Protein AF-A0A7Y6AAE6-F1 (afdb_monomer)

Structure (mmCIF, N/CA/C/O backbone):
data_AF-A0A7Y6AAE6-F1
#
_entry.id   AF-A0A7Y6AAE6-F1
#
loop_
_atom_site.group_PDB
_atom_site.id
_atom_site.type_symbol
_atom_site.label_atom_id
_atom_site.label_alt_id
_atom_site.label_comp_id
_atom_site.label_asym_id
_atom_site.label_entity_id
_atom_site.label_seq_id
_atom_site.pdbx_PDB_ins_code
_atom_site.Cartn_x
_atom_site.Cartn_y
_atom_site.Cartn_z
_atom_site.occupancy
_atom_site.B_iso_or_equiv
_atom_site.auth_seq_id
_atom_site.auth_comp_id
_atom_site.auth_asym_id
_atom_site.auth_atom_id
_atom_site.pdbx_PDB_model_num
ATOM 1 N N . MET A 1 1 ? 20.339 38.336 -11.826 1.00 43.88 1 MET A N 1
ATOM 2 C CA . MET A 1 1 ? 18.876 38.494 -11.953 1.00 43.88 1 MET A CA 1
ATOM 3 C C . MET A 1 1 ? 18.510 38.240 -13.404 1.00 43.88 1 MET A C 1
ATOM 5 O O . MET A 1 1 ? 18.695 39.139 -14.210 1.00 43.88 1 MET A O 1
ATOM 9 N N . SER A 1 2 ? 18.064 37.024 -13.731 1.00 28.38 2 SER A N 1
ATOM 10 C CA . SER A 1 2 ? 17.537 36.682 -15.058 1.00 28.38 2 SER A CA 1
ATOM 11 C C . SER A 1 2 ? 16.488 35.577 -14.913 1.00 28.38 2 SER A C 1
ATOM 13 O O . SER A 1 2 ? 16.824 34.413 -14.740 1.00 28.38 2 SER A O 1
ATOM 15 N N . ASP A 1 3 ? 15.237 36.029 -14.888 1.00 34.19 3 ASP A N 1
ATOM 16 C CA . ASP A 1 3 ? 14.047 35.439 -15.509 1.00 34.19 3 ASP A CA 1
ATOM 17 C C . ASP A 1 3 ? 13.755 33.938 -15.301 1.00 34.19 3 ASP A C 1
ATOM 19 O O . ASP A 1 3 ? 14.015 33.087 -16.153 1.00 34.19 3 ASP A O 1
ATOM 23 N N . THR A 1 4 ? 13.126 33.607 -14.171 1.00 40.47 4 THR A N 1
ATOM 24 C CA . THR A 1 4 ? 12.487 32.300 -13.962 1.00 40.47 4 THR A CA 1
ATOM 25 C C . THR A 1 4 ? 11.160 32.268 -14.725 1.00 40.47 4 THR A C 1
ATOM 27 O O . THR A 1 4 ? 10.094 32.455 -14.141 1.00 40.47 4 THR A O 1
ATOM 30 N N . SER A 1 5 ? 11.218 32.062 -16.043 1.00 56.00 5 SER A N 1
ATOM 31 C CA . SER A 1 5 ? 10.017 31.792 -16.841 1.00 56.00 5 SER A CA 1
ATOM 32 C C . SER A 1 5 ? 9.327 30.534 -16.301 1.00 56.00 5 SER A C 1
ATOM 34 O O . SER A 1 5 ? 9.976 29.505 -16.079 1.00 56.00 5 SER A O 1
ATOM 36 N N . ALA A 1 6 ? 8.027 30.625 -16.020 1.00 62.75 6 ALA A N 1
ATOM 37 C CA . ALA A 1 6 ? 7.255 29.522 -15.459 1.00 62.75 6 ALA A CA 1
ATOM 38 C C . ALA A 1 6 ? 7.321 28.287 -16.387 1.00 62.75 6 ALA A C 1
ATOM 40 O O . ALA A 1 6 ? 7.201 28.434 -17.606 1.00 62.75 6 ALA A O 1
ATOM 41 N N . PRO A 1 7 ? 7.525 27.065 -15.849 1.00 76.81 7 PRO A N 1
ATOM 42 C CA . PRO A 1 7 ? 7.623 25.860 -16.672 1.00 76.81 7 PRO A CA 1
ATOM 43 C C . PRO A 1 7 ? 6.322 25.643 -17.451 1.00 76.81 7 PRO A C 1
ATOM 45 O O . PRO A 1 7 ? 5.249 25.906 -16.923 1.00 76.81 7 PRO A O 1
ATOM 48 N N . THR A 1 8 ? 6.392 25.142 -18.684 1.00 81.94 8 THR A N 1
ATOM 49 C CA . THR A 1 8 ? 5.188 24.838 -19.478 1.00 81.94 8 THR A CA 1
ATOM 50 C C . THR A 1 8 ? 4.427 23.638 -18.911 1.00 81.94 8 THR A C 1
ATOM 52 O O . THR A 1 8 ? 5.010 22.764 -18.257 1.00 81.94 8 THR A O 1
ATOM 55 N N . LEU A 1 9 ? 3.123 23.548 -19.187 1.00 77.94 9 LEU A N 1
ATOM 56 C CA . LEU A 1 9 ? 2.308 22.401 -18.774 1.00 77.94 9 LEU A CA 1
ATOM 57 C C . LEU A 1 9 ? 2.851 21.079 -19.346 1.00 77.94 9 LEU A C 1
ATOM 59 O O . LEU A 1 9 ? 2.888 20.070 -18.642 1.00 77.94 9 LEU A O 1
ATOM 63 N N . LEU A 1 10 ? 3.356 21.093 -20.582 1.00 81.44 10 LEU A N 1
ATOM 64 C CA . LEU A 1 10 ? 4.006 19.950 -21.220 1.00 81.44 10 LEU A CA 1
ATOM 65 C C . LEU A 1 10 ? 5.206 19.471 -20.405 1.00 81.44 10 LEU A C 1
ATOM 67 O O . LEU A 1 10 ? 5.318 18.278 -20.139 1.00 81.44 10 LEU A O 1
ATOM 71 N N . ARG A 1 11 ? 6.071 20.386 -19.949 1.00 79.44 11 ARG A N 1
ATOM 72 C CA . ARG A 1 11 ? 7.223 20.039 -19.106 1.00 79.44 11 ARG A CA 1
ATOM 73 C C . ARG A 1 11 ? 6.772 19.383 -17.803 1.00 79.44 11 ARG A C 1
ATOM 75 O O . ARG A 1 11 ? 7.341 18.367 -17.405 1.00 79.44 11 ARG A O 1
ATOM 82 N N . VAL A 1 12 ? 5.731 19.915 -17.162 1.00 77.88 12 VAL A N 1
ATOM 83 C CA . VAL A 1 12 ? 5.165 19.343 -15.930 1.00 77.88 12 VAL A CA 1
ATOM 84 C C . VAL A 1 12 ? 4.602 17.942 -16.177 1.00 77.88 12 VAL A C 1
ATOM 86 O O . VAL A 1 12 ? 4.887 17.028 -15.407 1.00 77.88 12 VAL A O 1
ATOM 89 N N . LEU A 1 13 ? 3.843 17.740 -17.256 1.00 78.81 13 LEU A N 1
ATOM 90 C CA . LEU A 1 13 ? 3.219 16.453 -17.579 1.00 78.81 13 LEU A CA 1
ATOM 91 C C . LEU A 1 13 ? 4.235 15.395 -18.017 1.00 78.81 13 LEU A C 1
ATOM 93 O O . LEU A 1 13 ? 4.155 14.255 -17.565 1.00 78.81 13 LEU A O 1
ATOM 97 N N . VAL A 1 14 ? 5.222 15.771 -18.831 1.00 81.50 14 VAL A N 1
ATOM 98 C CA . VAL A 1 14 ? 6.364 14.917 -19.189 1.00 81.50 14 VAL A CA 1
ATOM 99 C C . VAL A 1 14 ? 7.140 14.517 -17.936 1.00 81.50 14 VAL A C 1
ATOM 101 O O . VAL A 1 14 ? 7.518 13.357 -17.786 1.00 81.50 14 VAL A O 1
ATOM 104 N N . THR A 1 15 ? 7.314 15.449 -16.994 1.00 76.38 15 THR A N 1
ATOM 105 C CA . THR A 1 15 ? 7.966 15.169 -15.710 1.00 76.38 15 THR A CA 1
ATOM 106 C C . THR A 1 15 ? 7.144 14.208 -14.855 1.00 76.38 15 THR A C 1
ATOM 108 O O . THR A 1 15 ? 7.693 13.216 -14.389 1.00 76.38 15 THR A O 1
ATOM 111 N N . ARG A 1 16 ? 5.832 14.429 -14.720 1.00 77.88 16 ARG A N 1
ATOM 112 C CA . ARG A 1 16 ? 4.915 13.559 -13.959 1.00 77.88 16 ARG A CA 1
ATOM 113 C C . ARG A 1 16 ? 4.768 12.159 -14.543 1.00 77.88 16 ARG A C 1
ATOM 115 O O . ARG A 1 16 ? 4.563 11.213 -13.800 1.00 77.88 16 ARG A O 1
ATOM 122 N N . ARG A 1 17 ? 4.853 12.020 -15.866 1.00 79.25 17 ARG A N 1
ATOM 123 C CA . ARG A 1 17 ? 4.802 10.716 -16.544 1.00 79.25 17 ARG A CA 1
ATOM 124 C C . ARG A 1 17 ? 6.167 10.045 -16.660 1.00 79.25 17 ARG A C 1
ATOM 126 O O . ARG A 1 17 ? 6.263 8.988 -17.269 1.00 79.25 17 ARG A O 1
ATOM 133 N N . HIS A 1 18 ? 7.206 10.644 -16.077 1.00 65.38 18 HIS A N 1
ATOM 134 C CA . HIS A 1 18 ? 8.575 10.131 -16.105 1.00 65.38 18 HIS A CA 1
ATOM 135 C C . HIS A 1 18 ? 9.145 9.977 -17.526 1.00 65.38 18 HIS A C 1
ATOM 137 O O . HIS A 1 18 ? 9.979 9.118 -17.797 1.00 65.38 18 HIS A O 1
ATOM 143 N N . TRP A 1 19 ? 8.729 10.843 -18.450 1.00 83.94 19 TRP A N 1
ATOM 144 C CA . TRP A 1 19 ? 9.195 10.861 -19.840 1.00 83.94 19 TRP A CA 1
ATOM 145 C C . TRP A 1 19 ? 10.258 11.943 -20.079 1.00 83.94 19 TRP A C 1
ATOM 147 O O . TRP A 1 19 ? 10.392 12.456 -21.181 1.00 83.94 19 TRP A O 1
ATOM 157 N N . GLN A 1 20 ? 11.003 12.343 -19.044 1.00 77.75 20 GLN A N 1
ATOM 158 C CA . GLN A 1 20 ? 11.975 13.447 -19.141 1.00 77.75 20 GLN A CA 1
ATOM 159 C C . GLN A 1 20 ? 13.223 13.044 -19.941 1.00 77.75 20 GLN A C 1
ATOM 161 O O . GLN A 1 20 ? 13.925 13.890 -20.491 1.00 77.75 20 GLN A O 1
ATOM 166 N N . VAL A 1 21 ? 13.504 11.741 -20.000 1.00 80.00 21 VAL A N 1
ATOM 167 C CA . VAL A 1 21 ? 14.578 11.165 -20.808 1.00 80.00 21 VAL A CA 1
ATOM 168 C C . VAL A 1 21 ? 14.114 11.093 -22.263 1.00 80.00 21 VAL A C 1
ATOM 170 O O . VAL A 1 21 ? 13.066 10.515 -22.552 1.00 80.00 21 VAL A O 1
ATOM 173 N N . TYR A 1 22 ? 14.913 11.650 -23.181 1.00 78.12 22 TYR A N 1
ATOM 174 C CA . TYR A 1 22 ? 14.582 11.737 -24.610 1.00 78.12 22 TYR A CA 1
ATOM 175 C C . TYR A 1 22 ? 14.172 10.392 -25.221 1.00 78.12 22 TYR A C 1
ATOM 177 O O . TYR A 1 22 ? 13.166 10.336 -25.918 1.00 78.12 22 TYR A O 1
ATOM 185 N N . GLU A 1 23 ? 14.908 9.313 -24.945 1.00 78.31 23 GLU A N 1
ATOM 186 C CA . GLU A 1 23 ? 14.596 7.992 -25.511 1.00 78.31 23 GLU A CA 1
ATOM 187 C C . GLU A 1 23 ? 13.236 7.468 -25.035 1.00 78.31 23 GLU A C 1
ATOM 189 O O . GLU A 1 23 ? 12.453 6.950 -25.831 1.00 78.31 23 GLU A O 1
ATOM 194 N N . THR A 1 24 ? 12.903 7.689 -23.760 1.00 78.62 24 THR A N 1
ATOM 195 C CA . THR A 1 24 ? 11.597 7.334 -23.192 1.00 78.62 24 THR A CA 1
ATOM 196 C C . THR A 1 24 ? 10.481 8.147 -23.836 1.00 78.62 24 THR A C 1
ATOM 198 O O . THR A 1 24 ? 9.457 7.589 -24.227 1.00 78.62 24 THR A O 1
ATOM 201 N N . PHE A 1 25 ? 10.677 9.459 -23.994 1.00 85.38 25 PHE A N 1
ATOM 202 C CA . PHE A 1 25 ? 9.703 10.318 -24.664 1.00 85.38 25 PHE A CA 1
ATOM 203 C C . PHE A 1 25 ? 9.501 9.916 -26.125 1.00 85.38 25 PHE A C 1
ATOM 205 O O . PHE A 1 25 ? 8.365 9.774 -26.569 1.00 85.38 25 PHE A O 1
ATOM 212 N N . ARG A 1 26 ? 10.597 9.695 -26.860 1.00 88.81 26 ARG A N 1
ATOM 213 C CA . ARG A 1 26 ? 10.591 9.295 -28.269 1.00 88.81 26 ARG A CA 1
ATOM 214 C C . ARG A 1 26 ? 9.817 7.998 -28.473 1.00 88.81 26 ARG A C 1
ATOM 216 O O . ARG A 1 26 ? 8.968 7.942 -29.354 1.00 88.81 26 ARG A O 1
ATOM 223 N N . HIS A 1 27 ? 10.043 6.999 -27.621 1.00 84.44 27 HIS A N 1
ATOM 224 C CA . HIS A 1 27 ? 9.321 5.732 -27.696 1.00 84.44 27 HIS A CA 1
ATOM 225 C C . HIS A 1 27 ? 7.805 5.910 -27.507 1.00 84.44 27 HIS A C 1
ATOM 227 O O . HIS A 1 27 ? 7.008 5.352 -28.259 1.00 84.44 27 HIS A O 1
ATOM 233 N N . GLN A 1 28 ? 7.384 6.720 -26.532 1.00 85.31 28 GLN A N 1
ATOM 234 C CA . GLN A 1 28 ? 5.958 6.990 -26.301 1.00 85.31 28 GLN A CA 1
ATOM 235 C C . GLN A 1 28 ? 5.339 7.831 -27.424 1.00 85.31 28 GLN A C 1
ATOM 237 O O . GLN A 1 28 ? 4.179 7.635 -27.783 1.00 85.31 28 GLN A O 1
ATOM 242 N N . TYR A 1 29 ? 6.127 8.731 -28.005 1.00 86.88 29 TYR A N 1
ATOM 243 C CA . TYR A 1 29 ? 5.739 9.553 -29.143 1.00 86.88 29 TYR A CA 1
ATOM 244 C C . TYR A 1 29 ? 5.496 8.715 -30.403 1.00 86.88 29 TYR A C 1
ATOM 246 O O . TYR A 1 29 ? 4.442 8.830 -31.025 1.00 86.88 29 TYR A O 1
ATOM 254 N N . GLU A 1 30 ? 6.425 7.818 -30.736 1.00 86.56 30 GLU A N 1
ATOM 255 C CA . GLU A 1 30 ? 6.305 6.893 -31.871 1.00 86.56 30 GLU A CA 1
ATOM 256 C C . GLU A 1 30 ? 5.093 5.962 -31.702 1.00 86.56 30 GLU A C 1
ATOM 258 O O . GLU A 1 30 ? 4.305 5.793 -32.633 1.00 86.56 30 GLU A O 1
ATOM 263 N N . ARG A 1 31 ? 4.863 5.439 -30.487 1.00 86.38 31 ARG A N 1
ATOM 264 C CA . ARG A 1 31 ? 3.677 4.622 -30.175 1.00 86.38 31 ARG A CA 1
ATOM 265 C C . ARG A 1 31 ? 2.363 5.378 -30.364 1.00 86.38 31 ARG A C 1
ATOM 267 O O . ARG A 1 31 ? 1.398 4.811 -30.875 1.00 86.38 31 ARG A O 1
ATOM 274 N N . ALA A 1 32 ? 2.307 6.641 -29.947 1.00 80.94 32 ALA A N 1
ATOM 275 C CA . ALA A 1 32 ? 1.121 7.469 -30.134 1.00 80.94 32 ALA A CA 1
ATOM 276 C C . ALA A 1 32 ? 0.878 7.780 -31.618 1.00 80.94 32 ALA A C 1
ATOM 278 O O . ALA A 1 32 ? -0.255 7.669 -32.083 1.00 80.94 32 ALA A O 1
ATOM 279 N N . ALA A 1 33 ? 1.932 8.087 -32.378 1.00 82.19 33 ALA A N 1
ATOM 280 C CA . ALA A 1 33 ? 1.836 8.316 -33.817 1.00 82.19 33 ALA A CA 1
ATOM 281 C C . ALA A 1 33 ? 1.329 7.076 -34.573 1.00 82.19 33 ALA A C 1
ATOM 283 O O . ALA A 1 33 ? 0.445 7.181 -35.425 1.00 82.19 33 ALA A O 1
ATOM 284 N N . GLU A 1 34 ? 1.822 5.890 -34.211 1.00 81.69 34 GLU A N 1
ATOM 285 C CA . GLU A 1 34 ? 1.404 4.628 -34.820 1.00 81.69 34 GLU A CA 1
ATOM 286 C C . GLU A 1 34 ? -0.050 4.262 -34.486 1.00 81.69 34 GLU A C 1
ATOM 288 O O . GLU A 1 34 ? -0.795 3.831 -35.367 1.00 81.69 34 GLU A O 1
ATOM 293 N N . SER A 1 35 ? -0.494 4.526 -33.255 1.00 81.56 35 SER A N 1
ATOM 294 C CA . SER A 1 35 ? -1.894 4.351 -32.849 1.00 81.56 35 SER A CA 1
ATOM 295 C C . SER A 1 35 ? -2.855 5.225 -33.673 1.00 81.56 35 SER A C 1
ATOM 297 O O . SER A 1 35 ? -3.861 4.734 -34.192 1.00 81.56 35 SER A O 1
ATOM 299 N N . ILE A 1 36 ? -2.522 6.507 -33.886 1.00 80.62 36 ILE A N 1
ATOM 300 C CA . ILE A 1 36 ? -3.336 7.413 -34.718 1.00 80.62 36 ILE A CA 1
ATOM 301 C C . ILE A 1 36 ? -3.337 6.942 -36.178 1.00 80.62 36 ILE A C 1
ATOM 303 O O . ILE A 1 36 ? -4.392 6.889 -36.810 1.00 80.62 36 ILE A O 1
ATOM 307 N N . ALA A 1 37 ? -2.176 6.541 -36.706 1.00 81.50 37 ALA A N 1
ATOM 308 C CA . ALA A 1 37 ? -2.051 6.048 -38.075 1.00 81.50 37 ALA A CA 1
ATOM 309 C C . ALA A 1 37 ? -2.908 4.796 -38.346 1.00 81.50 37 ALA A C 1
ATOM 311 O O . ALA A 1 37 ? -3.404 4.613 -39.461 1.00 81.50 37 ALA A O 1
ATOM 312 N N . GLN A 1 38 ? -3.071 3.928 -37.342 1.00 79.56 38 GLN A N 1
ATOM 313 C CA . GLN A 1 38 ? -3.929 2.743 -37.417 1.00 79.56 38 GLN A CA 1
ATOM 314 C C . GLN A 1 38 ? -5.413 3.108 -37.332 1.00 79.56 38 GLN A C 1
ATOM 316 O O . GLN A 1 38 ? -6.204 2.612 -38.131 1.00 79.56 38 GLN A O 1
ATOM 321 N N . ARG A 1 39 ? -5.785 4.000 -36.407 1.00 78.12 39 ARG A N 1
ATOM 322 C CA . ARG A 1 39 ? -7.181 4.397 -36.179 1.00 78.12 39 ARG A CA 1
ATOM 323 C C . ARG A 1 39 ? -7.762 5.233 -37.321 1.00 78.12 39 ARG A C 1
ATOM 325 O O . ARG A 1 39 ? -8.919 5.056 -37.678 1.00 78.12 39 ARG A O 1
ATOM 332 N N . GLU A 1 40 ? -6.971 6.143 -37.881 1.00 79.56 40 GLU A N 1
ATOM 333 C CA . GLU A 1 40 ? -7.427 7.131 -38.873 1.00 79.56 40 GLU A CA 1
ATOM 334 C C . GLU A 1 40 ? -6.989 6.784 -40.305 1.00 79.56 40 GLU A C 1
ATOM 336 O O . GLU A 1 40 ? -7.339 7.478 -41.255 1.00 79.56 40 GLU A O 1
ATOM 341 N N . GLY A 1 41 ? -6.214 5.707 -40.483 1.00 75.69 41 GLY A N 1
ATOM 342 C CA . GLY A 1 41 ? -5.720 5.265 -41.790 1.00 75.69 41 GLY A CA 1
ATOM 343 C C . GLY A 1 41 ? -4.682 6.197 -42.434 1.00 75.69 41 GLY A C 1
ATOM 344 O O . GLY A 1 41 ? -4.297 5.981 -43.587 1.00 75.69 41 GLY A O 1
ATOM 345 N N . ASP A 1 42 ? -4.203 7.214 -41.712 1.00 78.12 42 ASP A N 1
ATOM 346 C CA . ASP A 1 42 ? -3.257 8.212 -42.210 1.00 78.12 42 ASP A CA 1
ATOM 347 C C . ASP A 1 42 ? -1.828 7.648 -42.258 1.00 78.12 42 ASP A C 1
ATOM 349 O O . ASP A 1 42 ? -1.166 7.421 -41.242 1.00 78.12 42 ASP A O 1
ATOM 353 N N . ARG A 1 43 ? -1.327 7.412 -43.475 1.00 75.19 43 ARG A N 1
ATOM 354 C CA . ARG A 1 43 ? 0.004 6.826 -43.700 1.00 75.19 43 ARG A CA 1
ATOM 355 C C . ARG A 1 43 ? 1.150 7.765 -43.321 1.00 75.19 43 ARG A C 1
ATOM 357 O O . ARG A 1 43 ? 2.259 7.274 -43.145 1.00 75.19 43 ARG A O 1
ATOM 364 N N . ARG A 1 44 ? 0.907 9.075 -43.194 1.00 73.94 44 ARG A N 1
ATOM 365 C CA . ARG A 1 44 ? 1.953 10.075 -42.904 1.00 73.94 44 ARG A CA 1
ATOM 366 C C . ARG A 1 44 ? 2.435 10.028 -41.456 1.00 73.94 44 ARG A C 1
ATOM 368 O O . ARG A 1 44 ? 3.559 10.427 -41.181 1.00 73.94 44 ARG A O 1
ATOM 375 N N . LEU A 1 45 ? 1.606 9.502 -40.554 1.00 75.19 45 LEU A N 1
ATOM 376 C CA . LEU A 1 45 ? 1.929 9.357 -39.134 1.00 75.19 45 LEU A CA 1
ATOM 377 C C . LEU A 1 45 ? 2.683 8.055 -38.817 1.00 75.19 45 LEU A C 1
ATOM 379 O O . LEU A 1 45 ? 3.228 7.910 -37.724 1.00 75.19 45 LEU A O 1
ATOM 383 N N . ARG A 1 46 ? 2.764 7.108 -39.763 1.00 72.69 46 ARG A N 1
ATOM 384 C CA . ARG A 1 46 ? 3.527 5.865 -39.566 1.00 72.69 46 ARG A CA 1
ATOM 385 C C . ARG A 1 46 ? 5.021 6.164 -39.542 1.00 72.69 46 ARG A C 1
ATOM 387 O O . ARG A 1 46 ? 5.560 6.680 -40.516 1.00 72.69 46 ARG A O 1
ATOM 394 N N . GLY A 1 47 ? 5.682 5.809 -38.444 1.00 73.44 47 GLY A N 1
ATOM 395 C CA . GLY A 1 47 ? 7.109 6.077 -38.249 1.00 73.44 47 GLY A CA 1
ATOM 396 C C . GLY A 1 47 ? 7.436 7.549 -37.979 1.00 73.44 47 GLY A C 1
ATOM 397 O O . GLY A 1 47 ? 8.607 7.924 -38.026 1.00 73.44 47 GLY A O 1
ATOM 398 N N . LEU A 1 48 ? 6.430 8.392 -37.700 1.00 83.69 48 LEU A N 1
ATOM 399 C CA . LEU A 1 48 ? 6.669 9.769 -37.285 1.00 83.69 48 LEU A CA 1
ATOM 400 C C . LEU A 1 48 ? 7.323 9.774 -35.897 1.00 83.69 48 LEU A C 1
ATOM 402 O O . LEU A 1 48 ? 6.761 9.280 -34.922 1.00 83.69 48 LEU A O 1
ATOM 406 N N . SER A 1 49 ? 8.510 10.368 -35.823 1.00 85.50 49 SER A N 1
ATOM 407 C CA . SER A 1 49 ? 9.307 10.488 -34.603 1.00 85.50 49 SER A CA 1
ATOM 408 C C . SER A 1 49 ? 9.706 11.945 -34.359 1.00 85.50 49 SER A C 1
ATOM 410 O O . SER A 1 49 ? 9.515 12.822 -35.207 1.00 85.50 49 SER A O 1
ATOM 412 N N . VAL A 1 50 ? 10.267 12.215 -33.184 1.00 85.75 50 VAL A N 1
ATOM 413 C CA . VAL A 1 50 ? 10.737 13.539 -32.767 1.00 85.75 50 VAL A CA 1
ATOM 414 C C . VAL A 1 50 ? 12.247 13.512 -32.556 1.00 85.75 50 VAL A C 1
ATOM 416 O O . VAL A 1 50 ? 12.782 12.592 -31.949 1.00 85.75 50 VAL A O 1
ATOM 419 N N . SER A 1 51 ? 12.952 14.541 -33.033 1.00 80.88 51 SER A N 1
ATOM 420 C CA . SER A 1 51 ? 14.397 14.666 -32.797 1.00 80.88 51 SER A CA 1
ATOM 421 C C . SER A 1 51 ? 14.712 15.139 -31.372 1.00 80.88 51 SER A C 1
ATOM 423 O O . SER A 1 51 ? 13.954 15.911 -30.782 1.00 80.88 51 SER A O 1
ATOM 425 N N . LYS A 1 52 ? 15.886 14.768 -30.844 1.00 68.25 52 LYS A N 1
ATOM 426 C CA . LYS A 1 52 ? 16.353 15.179 -29.503 1.00 68.25 52 LYS A CA 1
ATOM 427 C C . LYS A 1 52 ? 16.342 16.690 -29.301 1.00 68.25 52 LYS A C 1
ATOM 429 O O . LYS A 1 52 ? 15.798 17.181 -28.319 1.00 68.25 52 LYS A O 1
ATOM 434 N N . ARG A 1 53 ? 16.839 17.429 -30.293 1.00 73.81 53 ARG A N 1
ATOM 435 C CA . ARG A 1 53 ? 16.838 18.898 -30.296 1.00 73.81 53 ARG A CA 1
ATOM 436 C C . ARG A 1 53 ? 15.424 19.481 -30.248 1.00 73.81 53 ARG A C 1
ATOM 438 O O . ARG A 1 53 ? 15.210 20.546 -29.679 1.00 73.81 53 ARG A O 1
ATOM 445 N N . GLN A 1 54 ? 14.457 18.819 -30.877 1.00 77.56 54 GLN A N 1
ATOM 446 C CA . GLN A 1 54 ? 13.071 19.268 -30.880 1.00 77.56 54 GLN A CA 1
ATOM 447 C C . GLN A 1 54 ? 12.372 18.966 -29.549 1.00 77.56 54 GLN A C 1
ATOM 449 O O . GLN A 1 54 ? 11.678 19.835 -29.026 1.00 77.56 54 GLN A O 1
ATOM 454 N N . PHE A 1 55 ? 12.633 17.796 -28.965 1.00 78.81 55 PHE A N 1
ATOM 455 C CA . PHE A 1 55 ? 12.196 17.451 -27.615 1.00 78.81 55 PHE A CA 1
ATOM 456 C C . PHE A 1 55 ? 12.760 18.413 -26.561 1.00 78.81 55 PHE A C 1
ATOM 458 O O . PHE A 1 55 ? 12.003 18.936 -25.752 1.00 78.81 55 PHE A O 1
ATOM 465 N N . GLU A 1 56 ? 14.059 18.718 -26.603 1.00 75.38 56 GLU A N 1
ATOM 466 C CA . GLU A 1 56 ? 14.696 19.654 -25.665 1.00 75.38 56 GLU A CA 1
ATOM 467 C C . GLU A 1 56 ? 14.091 21.061 -25.762 1.00 75.38 56 GLU A C 1
ATOM 469 O O . GLU A 1 56 ? 13.861 21.698 -24.738 1.00 75.38 56 GLU A O 1
ATOM 474 N N . ARG A 1 57 ? 13.729 21.523 -26.967 1.00 76.94 57 ARG A N 1
ATOM 475 C CA . ARG A 1 57 ? 13.020 22.802 -27.154 1.00 76.94 57 ARG A CA 1
ATOM 476 C C . ARG A 1 57 ? 11.606 22.789 -26.573 1.00 76.94 57 ARG A C 1
ATOM 478 O O . ARG A 1 57 ? 11.174 23.795 -26.013 1.00 76.94 57 ARG A O 1
ATOM 485 N N . TRP A 1 58 ? 10.883 21.677 -26.703 1.00 77.75 58 TRP A N 1
ATOM 486 C CA . TRP A 1 58 ? 9.549 21.501 -26.116 1.00 77.75 58 TRP A CA 1
ATOM 487 C C . TRP A 1 58 ? 9.607 21.421 -24.589 1.00 77.75 58 TRP A C 1
ATOM 489 O O . TRP A 1 58 ? 8.816 22.063 -23.901 1.00 77.75 58 TRP A O 1
ATOM 499 N N . TYR A 1 59 ? 10.580 20.679 -24.065 1.00 73.44 59 TYR A N 1
ATOM 500 C CA . TYR A 1 59 ? 10.804 20.488 -22.637 1.00 73.44 59 TYR A CA 1
ATOM 501 C C . TYR A 1 59 ? 11.351 21.751 -21.956 1.00 73.44 59 TYR A C 1
ATOM 503 O O . TYR A 1 59 ? 10.979 22.057 -20.826 1.00 73.44 59 TYR A O 1
ATOM 511 N N . GLY A 1 60 ? 12.202 22.512 -22.648 1.00 67.38 60 GLY A N 1
ATOM 512 C CA . GLY A 1 60 ? 12.759 23.781 -22.178 1.00 67.38 60 GLY A CA 1
ATOM 513 C C . GLY A 1 60 ? 11.792 24.966 -22.259 1.00 67.38 60 GLY A C 1
ATOM 514 O O . GLY A 1 60 ? 12.026 25.968 -21.593 1.00 67.38 60 GLY A O 1
ATOM 515 N N . GLY A 1 61 ? 10.696 24.853 -23.022 1.00 62.81 61 GLY A N 1
ATOM 516 C CA . GLY A 1 61 ? 9.721 25.937 -23.209 1.00 62.81 61 GLY A CA 1
ATOM 517 C C . GLY A 1 61 ? 10.167 27.029 -24.194 1.00 62.81 61 GLY A C 1
ATOM 518 O O . GLY A 1 61 ? 9.609 28.119 -24.198 1.00 62.81 61 GLY A O 1
ATOM 519 N N . GLU A 1 62 ? 11.151 26.757 -25.056 1.00 59.19 62 GLU A N 1
ATOM 520 C CA . GLU A 1 62 ? 11.773 27.740 -25.967 1.00 59.19 62 GLU A CA 1
ATOM 521 C C . GLU A 1 62 ? 11.077 27.836 -27.346 1.00 59.19 62 GLU A C 1
ATOM 523 O O . GLU A 1 62 ? 11.703 28.082 -28.389 1.00 59.19 62 GLU A O 1
ATOM 528 N N . LEU A 1 63 ? 9.768 27.587 -27.405 1.00 61.97 63 LEU A N 1
ATOM 529 C CA . LEU A 1 63 ? 9.015 27.616 -28.659 1.00 61.97 63 LEU A CA 1
ATOM 530 C C . LEU A 1 63 ? 8.517 29.027 -28.982 1.00 61.97 63 LEU A C 1
ATOM 532 O O . LEU A 1 63 ? 7.603 29.539 -28.350 1.00 61.97 63 LEU A O 1
ATOM 536 N N . LYS A 1 64 ? 9.080 29.631 -30.034 1.00 57.56 64 LYS A N 1
ATOM 537 C CA . LYS A 1 64 ? 8.574 30.888 -30.620 1.00 57.56 64 LYS A CA 1
ATOM 538 C C . LYS A 1 64 ? 7.386 30.676 -31.568 1.00 57.56 64 LYS A C 1
ATOM 540 O O . LYS A 1 64 ? 6.682 31.626 -31.885 1.00 57.56 64 LYS A O 1
ATOM 545 N N . THR A 1 65 ? 7.190 29.448 -32.048 1.00 59.97 65 THR A N 1
ATOM 546 C CA . THR A 1 65 ? 6.153 29.064 -33.015 1.00 59.97 65 THR A CA 1
ATOM 547 C C . THR A 1 65 ? 5.625 27.666 -32.701 1.00 59.97 65 THR A C 1
ATOM 549 O O . THR A 1 65 ? 6.343 26.845 -32.120 1.00 59.97 65 THR A O 1
ATOM 552 N N . ARG A 1 66 ? 4.374 27.392 -33.094 1.00 63.81 66 ARG A N 1
ATOM 553 C CA . ARG A 1 66 ? 3.735 26.078 -32.914 1.00 63.81 66 ARG A CA 1
ATOM 554 C C . ARG A 1 66 ? 4.505 24.972 -33.661 1.00 63.81 66 ARG A C 1
ATOM 556 O O . ARG A 1 66 ? 5.079 25.254 -34.718 1.00 63.81 66 ARG A O 1
ATOM 563 N N . PRO A 1 67 ? 4.525 23.729 -33.139 1.00 77.06 67 PRO A N 1
ATOM 564 C CA . PRO A 1 67 ? 5.004 22.562 -33.880 1.00 77.06 67 PRO A CA 1
ATOM 565 C C . PRO A 1 67 ? 4.227 22.335 -35.186 1.00 77.06 67 PRO A C 1
ATOM 567 O O . PRO A 1 67 ? 3.165 22.920 -35.402 1.00 77.06 67 PRO A O 1
ATOM 570 N N . TYR A 1 68 ? 4.746 21.469 -36.061 1.00 75.81 68 TYR A N 1
ATOM 571 C CA . TYR A 1 68 ? 4.029 21.101 -37.284 1.00 75.81 68 TYR A CA 1
ATOM 572 C C . TYR A 1 68 ? 2.703 20.384 -36.956 1.00 75.81 68 TYR A C 1
ATOM 574 O O . TYR A 1 68 ? 2.646 19.678 -35.948 1.00 75.81 68 TYR A O 1
ATOM 582 N N . PRO A 1 69 ? 1.658 20.497 -37.801 1.00 76.38 69 PRO A N 1
ATOM 583 C CA . PRO A 1 69 ? 0.316 19.978 -37.507 1.00 76.38 69 PRO A CA 1
ATOM 584 C C . PRO A 1 69 ? 0.269 18.504 -37.079 1.00 76.38 69 PRO A C 1
ATOM 586 O O . PRO A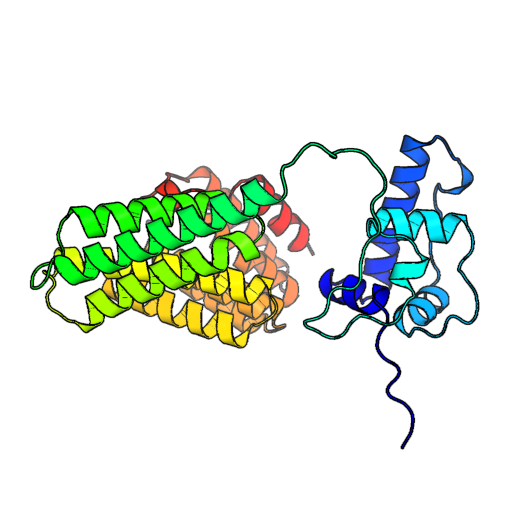 1 69 ? -0.402 18.166 -36.108 1.00 76.38 69 PRO A O 1
ATOM 589 N N . ASP A 1 70 ? 1.040 17.634 -37.734 1.00 79.38 70 ASP A N 1
ATOM 590 C CA . ASP A 1 70 ? 1.109 16.212 -37.375 1.00 79.38 70 ASP A CA 1
ATOM 591 C C . ASP A 1 70 ? 1.757 15.984 -36.004 1.00 79.38 70 ASP A C 1
ATOM 593 O O . ASP A 1 70 ? 1.370 15.084 -35.264 1.00 79.38 70 ASP A O 1
ATOM 597 N N . GLN A 1 71 ? 2.691 16.849 -35.609 1.00 80.06 71 GLN A N 1
ATOM 598 C CA . GLN A 1 71 ? 3.315 16.778 -34.293 1.00 80.06 71 GLN A CA 1
ATOM 599 C C . GLN A 1 71 ? 2.375 17.261 -33.192 1.00 80.06 71 GLN A C 1
ATOM 601 O O . GLN A 1 71 ? 2.385 16.689 -32.103 1.00 80.06 71 GLN A O 1
ATOM 606 N N . CYS A 1 72 ? 1.549 18.270 -33.483 1.00 80.94 72 CYS A N 1
ATOM 607 C CA . CYS A 1 72 ? 0.474 18.707 -32.596 1.00 80.94 72 CYS A CA 1
ATOM 608 C C . CYS A 1 72 ? -0.524 17.570 -32.364 1.00 80.94 72 CYS A C 1
ATOM 610 O O . CYS A 1 72 ? -0.786 17.247 -31.214 1.00 80.94 72 CYS A O 1
ATOM 612 N N . ARG A 1 73 ? -0.970 16.882 -33.426 1.00 79.50 73 ARG A N 1
ATOM 613 C CA . ARG A 1 73 ? -1.890 15.733 -33.323 1.00 79.50 73 ARG A CA 1
ATOM 614 C C . ARG A 1 73 ? -1.349 14.628 -32.417 1.00 79.50 73 ARG A C 1
ATOM 616 O O . ARG A 1 73 ? -2.079 14.102 -31.582 1.00 79.50 73 ARG A O 1
ATOM 623 N N . VAL A 1 74 ? -0.064 14.292 -32.550 1.00 81.88 74 VAL A N 1
ATOM 624 C CA . VAL A 1 74 ? 0.569 13.274 -31.696 1.00 81.88 74 VAL A CA 1
ATOM 625 C C . VAL A 1 74 ? 0.660 13.745 -30.243 1.00 81.88 74 VAL A C 1
ATOM 627 O O . VAL A 1 74 ? 0.312 12.988 -29.342 1.00 81.88 74 VAL A O 1
ATOM 630 N N . LEU A 1 75 ? 1.069 14.993 -29.989 1.00 81.75 75 LEU A N 1
ATOM 631 C CA . LEU A 1 75 ? 1.136 15.543 -28.627 1.00 81.75 75 LEU A CA 1
ATOM 632 C C . LEU A 1 75 ? -0.250 15.613 -27.967 1.00 81.75 75 LEU A C 1
ATOM 634 O O . LEU A 1 75 ? -0.403 15.231 -26.807 1.00 81.75 75 LEU A O 1
ATOM 638 N N . GLU A 1 76 ? -1.264 16.042 -28.709 1.00 84.25 76 GLU A N 1
ATOM 639 C CA . GLU A 1 76 ? -2.649 16.111 -28.242 1.00 84.25 76 GLU A CA 1
ATOM 640 C C . GLU A 1 76 ? -3.191 14.724 -27.904 1.00 84.25 76 GLU A C 1
ATOM 642 O O . GLU A 1 76 ? -3.780 14.540 -26.840 1.00 84.25 76 GLU A O 1
ATOM 647 N N . ALA A 1 77 ? -2.906 13.718 -28.734 1.00 79.19 77 ALA A N 1
ATOM 648 C CA . ALA A 1 77 ? -3.271 12.333 -28.453 1.00 79.19 77 ALA A CA 1
ATOM 649 C C . ALA A 1 77 ? -2.510 11.747 -27.253 1.00 79.19 77 ALA A C 1
ATOM 651 O O . ALA A 1 77 ? -3.092 11.023 -26.448 1.00 79.19 77 ALA A O 1
ATOM 652 N N . MET A 1 78 ? -1.219 12.064 -27.098 1.00 81.19 78 MET A N 1
ATOM 653 C CA . MET A 1 78 ? -0.413 11.585 -25.971 1.00 81.19 78 MET A CA 1
ATOM 654 C C . MET A 1 78 ? -0.934 12.113 -24.637 1.00 81.19 78 MET A C 1
ATOM 656 O O . MET A 1 78 ? -0.966 11.372 -23.654 1.00 81.19 78 MET A O 1
ATOM 660 N N . PHE A 1 79 ? -1.296 13.394 -24.565 1.00 81.25 79 PHE A N 1
ATOM 661 C CA . PHE A 1 79 ? -1.611 14.062 -23.299 1.00 81.25 79 PHE A CA 1
ATOM 662 C C . PHE A 1 79 ? -3.103 14.334 -23.083 1.00 81.25 79 PHE A C 1
ATOM 664 O O . PHE A 1 79 ? -3.475 14.689 -21.965 1.00 81.25 79 PHE A O 1
ATOM 671 N N . GLY A 1 80 ? -3.946 14.119 -24.097 1.00 75.50 80 GLY A N 1
ATOM 672 C CA . GLY A 1 80 ? -5.391 14.344 -24.039 1.00 75.50 80 GLY A CA 1
ATOM 673 C C . GLY A 1 80 ? -5.768 15.817 -23.861 1.00 75.50 80 GLY A C 1
ATOM 674 O O . GLY A 1 80 ? -6.803 16.108 -23.271 1.00 75.50 80 GLY A O 1
ATOM 675 N N . ARG A 1 81 ? -4.897 16.742 -24.285 1.00 79.38 81 ARG A N 1
ATOM 676 C CA . ARG A 1 81 ? -5.063 18.198 -24.143 1.00 79.38 81 ARG A CA 1
ATOM 677 C C . ARG A 1 81 ? -4.593 18.913 -25.408 1.00 79.38 81 ARG A C 1
ATOM 679 O O . ARG A 1 81 ? -3.611 18.442 -25.983 1.00 79.38 81 ARG A O 1
ATOM 686 N N . PRO A 1 82 ? -5.213 20.042 -25.802 1.00 81.69 82 PRO A N 1
ATOM 687 C CA . PRO A 1 82 ? -4.779 20.835 -26.950 1.00 81.69 82 PRO A CA 1
ATOM 688 C C . PRO A 1 82 ? -3.309 21.250 -26.842 1.00 81.69 82 PRO A C 1
ATOM 690 O O . PRO A 1 82 ? -2.829 21.590 -25.755 1.00 81.69 82 PRO A O 1
ATOM 693 N N . VAL A 1 83 ? -2.593 21.289 -27.969 1.00 78.94 83 VAL A N 1
ATOM 694 C CA . VAL A 1 83 ? -1.162 21.634 -27.977 1.00 78.94 83 VAL A CA 1
ATOM 695 C C . VAL A 1 83 ? -0.908 23.042 -27.426 1.00 78.94 83 VAL A C 1
ATOM 697 O O . VAL A 1 83 ? 0.113 23.282 -26.790 1.00 78.94 83 VAL A O 1
ATOM 700 N N . ASP A 1 84 ? -1.861 23.957 -27.601 1.00 78.25 84 ASP A N 1
ATOM 701 C CA . ASP A 1 84 ? -1.780 25.321 -27.076 1.00 78.25 84 ASP A CA 1
ATOM 702 C C . ASP A 1 84 ? -1.786 25.362 -25.543 1.00 78.25 84 ASP A C 1
ATOM 704 O O . ASP A 1 84 ? -1.063 26.157 -24.947 1.00 78.25 84 ASP A O 1
ATOM 708 N N . GLU A 1 85 ? -2.535 24.466 -24.897 1.00 78.38 85 GLU A N 1
ATOM 709 C CA . GLU A 1 85 ? -2.569 24.345 -23.438 1.00 78.38 85 GLU A CA 1
ATOM 710 C C . GLU A 1 85 ? -1.287 23.686 -22.913 1.00 78.38 85 GLU A C 1
ATOM 712 O O . GLU A 1 85 ? -0.714 24.114 -21.913 1.00 78.38 85 GLU A O 1
ATOM 717 N N . LEU A 1 86 ? -0.791 22.669 -23.624 1.00 77.88 86 LEU A N 1
ATOM 718 C CA . LEU A 1 86 ? 0.466 21.996 -23.299 1.00 77.88 86 LEU A CA 1
ATOM 719 C C . LEU A 1 86 ? 1.658 22.963 -23.362 1.00 77.88 86 LEU A C 1
ATOM 721 O O . LEU A 1 86 ? 2.569 22.884 -22.538 1.00 77.88 86 LEU A O 1
ATOM 725 N N . LEU A 1 87 ? 1.661 23.881 -24.325 1.00 79.88 87 LEU A N 1
ATOM 726 C CA . LEU A 1 87 ? 2.751 24.836 -24.516 1.00 79.88 87 LEU A CA 1
ATOM 727 C C . LEU A 1 87 ? 2.597 26.124 -23.691 1.00 79.88 87 LEU A C 1
ATOM 729 O O . LEU A 1 87 ? 3.550 26.900 -23.617 1.00 79.88 87 LEU A O 1
ATOM 733 N N . ALA A 1 88 ? 1.452 26.339 -23.040 1.00 78.19 88 ALA A N 1
ATOM 734 C CA . ALA A 1 88 ? 1.230 27.472 -22.148 1.00 78.19 88 ALA A CA 1
ATOM 735 C C . ALA A 1 88 ? 2.001 27.331 -20.811 1.00 78.19 88 ALA A C 1
ATOM 737 O O . ALA A 1 88 ? 2.333 26.211 -20.392 1.00 78.19 88 ALA A O 1
ATOM 738 N N . PRO A 1 89 ? 2.286 28.451 -20.110 1.00 74.38 89 PRO A N 1
ATOM 739 C CA . PRO A 1 89 ? 2.850 28.430 -18.760 1.00 74.38 89 PRO A CA 1
ATOM 740 C C . PRO A 1 89 ? 1.980 27.605 -17.808 1.00 74.38 89 PRO A C 1
ATOM 742 O O . PRO A 1 89 ? 0.760 27.769 -17.774 1.00 74.38 89 PRO A O 1
ATOM 745 N N . ALA A 1 90 ? 2.597 26.715 -17.029 1.00 61.22 90 ALA A N 1
ATOM 746 C CA . ALA A 1 90 ? 1.873 25.870 -16.093 1.00 61.22 90 ALA A CA 1
ATOM 747 C C . ALA A 1 90 ? 1.181 26.743 -15.032 1.00 61.22 90 ALA A C 1
ATOM 749 O O . ALA A 1 90 ? 1.829 27.616 -14.443 1.00 61.22 90 ALA A O 1
ATOM 750 N N . PRO A 1 91 ? -0.115 26.519 -14.758 1.00 53.84 91 PRO A N 1
ATOM 751 C CA . PRO A 1 91 ? -0.810 27.264 -13.722 1.00 53.84 91 PRO A CA 1
ATOM 752 C C . PRO A 1 91 ? -0.164 27.012 -12.345 1.00 53.84 91 PRO A C 1
ATOM 754 O O . PRO A 1 91 ? 0.363 25.918 -12.105 1.00 53.84 91 PRO A O 1
ATOM 757 N N . PRO A 1 92 ? -0.177 28.005 -11.434 1.00 45.69 92 PRO A N 1
ATOM 758 C CA . PRO A 1 92 ? 0.423 27.867 -10.110 1.00 45.69 92 PRO A CA 1
ATOM 759 C C . PRO A 1 92 ? -0.199 26.683 -9.352 1.00 45.69 92 PRO A C 1
ATOM 761 O O . PRO A 1 92 ? -1.387 26.392 -9.539 1.00 45.69 92 PRO A O 1
ATOM 764 N N . PRO A 1 93 ? 0.569 25.990 -8.488 1.00 42.91 93 PRO A N 1
ATOM 765 C CA . PRO A 1 93 ? 0.052 24.862 -7.724 1.00 42.91 93 PRO A CA 1
ATOM 766 C C . PRO A 1 93 ? -1.074 25.359 -6.809 1.00 42.91 93 PRO A C 1
ATOM 768 O O . PRO A 1 93 ? -0.822 26.020 -5.808 1.00 42.91 93 PRO A O 1
ATOM 771 N N . GLY A 1 94 ? -2.321 25.085 -7.200 1.00 42.00 94 GLY A N 1
ATOM 772 C CA . GLY A 1 94 ? -3.521 25.478 -6.456 1.00 42.00 94 GLY A CA 1
ATOM 773 C C . GLY A 1 94 ? -4.567 26.286 -7.232 1.00 42.00 94 GLY A C 1
ATOM 774 O O . GLY A 1 94 ? -5.663 26.468 -6.716 1.00 42.00 94 GLY A O 1
ATOM 775 N N . GLY A 1 95 ? -4.305 26.723 -8.466 1.00 28.17 95 GLY A N 1
ATOM 776 C CA . GLY A 1 95 ? -5.309 27.404 -9.294 1.00 28.17 95 GLY A CA 1
ATOM 777 C C . GLY A 1 95 ? -5.580 26.636 -10.580 1.00 28.17 95 GLY A C 1
ATOM 778 O O . GLY A 1 95 ? -4.685 26.498 -11.403 1.00 28.17 95 GLY A O 1
ATOM 779 N N . ARG A 1 96 ? -6.804 26.146 -10.789 1.00 37.06 96 ARG A N 1
ATOM 780 C CA . ARG A 1 96 ? -7.261 25.775 -12.139 1.00 37.06 96 ARG A CA 1
ATOM 781 C C . ARG A 1 96 ? -7.581 27.054 -12.919 1.00 37.06 96 ARG A C 1
ATOM 783 O O . ARG A 1 96 ? -8.317 27.886 -12.393 1.00 37.06 96 ARG A O 1
ATOM 790 N N . PRO A 1 97 ? -7.155 27.158 -14.183 1.00 31.33 97 PRO A N 1
ATOM 791 C CA . PRO A 1 97 ? -7.951 27.837 -15.198 1.00 31.33 97 PRO A CA 1
ATOM 792 C C . PRO A 1 97 ? -8.499 26.819 -16.204 1.00 31.33 97 PRO A C 1
ATOM 794 O O . PRO A 1 97 ? -7.887 25.782 -16.452 1.00 31.33 97 PRO A O 1
ATOM 797 N N . GLY A 1 98 ? -9.702 27.114 -16.694 1.00 29.27 98 GLY A N 1
ATOM 798 C CA . GLY A 1 98 ? -10.624 26.221 -17.388 1.00 29.27 98 GLY A CA 1
ATOM 799 C C . GLY A 1 98 ? -10.060 25.456 -18.583 1.00 29.27 98 GLY A C 1
ATOM 800 O O . GLY A 1 98 ? -9.396 26.019 -19.447 1.00 29.27 98 GLY A O 1
ATOM 801 N N . ALA A 1 99 ? -10.435 24.180 -18.653 1.00 29.91 99 ALA A N 1
ATOM 802 C CA . ALA A 1 99 ? -10.778 23.586 -19.931 1.00 29.91 99 ALA A CA 1
ATOM 803 C C . ALA A 1 99 ? -12.228 23.993 -20.195 1.00 29.91 99 ALA A C 1
ATOM 805 O O . ALA A 1 99 ? -13.128 23.589 -19.452 1.00 29.91 99 ALA A O 1
ATOM 806 N N . ASP A 1 100 ? -12.411 24.854 -21.191 1.00 28.44 100 ASP A N 1
ATOM 807 C CA . ASP A 1 100 ? -13.719 25.111 -21.760 1.00 28.44 100 ASP A CA 1
ATOM 808 C C . ASP A 1 100 ? -14.279 23.793 -22.290 1.00 28.44 100 ASP A C 1
ATOM 810 O O . ASP A 1 100 ? -13.612 22.999 -22.961 1.00 28.44 100 ASP A O 1
ATOM 814 N N . THR A 1 101 ? -15.524 23.579 -21.911 1.00 35.53 101 THR A N 1
ATOM 815 C CA . THR A 1 101 ? -16.430 22.544 -22.369 1.00 35.53 101 THR A CA 1
ATOM 816 C C . THR A 1 101 ? -16.468 22.467 -23.890 1.00 35.53 101 THR A C 1
ATOM 818 O O . THR A 1 101 ? -16.780 23.450 -24.555 1.00 35.53 101 THR A O 1
ATOM 821 N N . THR A 1 102 ? -16.266 21.269 -24.434 1.00 27.75 102 THR A N 1
ATOM 822 C CA . THR A 1 102 ? -16.951 20.862 -25.664 1.00 27.75 102 THR A CA 1
ATO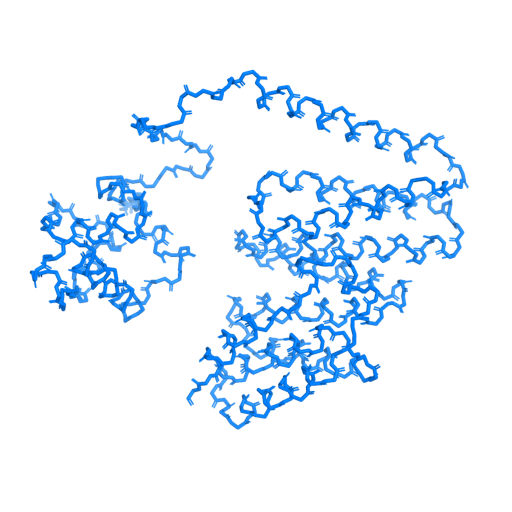M 823 C C . THR A 1 102 ? -17.618 19.511 -25.428 1.00 27.75 102 THR A C 1
ATOM 825 O O . THR A 1 102 ? -16.961 18.491 -25.249 1.00 27.75 102 THR A O 1
ATOM 828 N N . ASP A 1 103 ? -18.943 19.604 -25.307 1.00 33.00 103 ASP A N 1
ATOM 829 C CA . ASP A 1 103 ? -19.996 18.611 -25.518 1.00 33.00 103 ASP A CA 1
ATOM 830 C C . ASP A 1 103 ? -19.640 17.119 -25.443 1.00 33.00 103 ASP A C 1
ATOM 832 O O . ASP A 1 103 ? -19.112 16.533 -26.387 1.00 33.00 103 ASP A O 1
ATOM 836 N N . SER A 1 104 ? -20.095 16.465 -24.367 1.00 31.62 104 SER A N 1
ATOM 837 C CA . SER A 1 104 ? -20.961 15.275 -24.523 1.00 31.62 104 SER A CA 1
ATOM 838 C C . SER A 1 104 ? -21.670 14.775 -23.254 1.00 31.62 104 SER A C 1
ATOM 840 O O . SER A 1 104 ? -22.535 13.927 -23.408 1.00 31.62 104 SER A O 1
ATOM 842 N N . ASP A 1 105 ? -21.463 15.338 -22.055 1.00 29.48 105 ASP A N 1
ATOM 843 C CA . ASP A 1 105 ? -22.175 14.878 -20.835 1.00 29.48 105 ASP A CA 1
ATOM 844 C C . ASP A 1 105 ? -22.894 16.002 -20.059 1.00 29.48 105 ASP A C 1
ATOM 846 O O . ASP A 1 105 ? -22.793 16.140 -18.839 1.00 29.48 105 ASP A O 1
ATOM 850 N N . ALA A 1 106 ? -23.664 16.833 -20.764 1.00 30.92 106 ALA A N 1
ATOM 851 C CA . ALA A 1 106 ? -24.498 17.870 -20.154 1.00 30.92 106 ALA A CA 1
ATOM 852 C C . ALA A 1 106 ? -25.846 17.322 -19.636 1.00 30.92 106 ALA A C 1
ATOM 854 O O . ALA A 1 106 ? -26.889 17.758 -20.104 1.00 30.92 106 ALA A O 1
ATOM 855 N N . TRP A 1 107 ? -25.832 16.391 -18.669 1.00 33.28 107 TRP A N 1
ATOM 856 C CA . TRP A 1 107 ? -27.003 16.069 -17.819 1.00 33.28 107 TRP A CA 1
ATOM 857 C C . TRP A 1 107 ? -26.639 15.660 -16.372 1.00 33.28 107 TRP A C 1
ATOM 859 O O . TRP A 1 107 ? -27.413 14.980 -15.705 1.00 33.28 107 TRP A O 1
ATOM 869 N N . GLY A 1 108 ? -25.485 16.081 -15.845 1.00 36.84 108 GLY A N 1
ATOM 870 C CA . GLY A 1 108 ? -25.194 15.982 -14.407 1.00 36.84 108 GLY A CA 1
ATOM 871 C C . GLY A 1 108 ? -25.571 17.273 -13.679 1.00 36.84 108 GLY A C 1
ATOM 872 O O . GLY A 1 108 ? -24.925 18.294 -13.902 1.00 36.84 108 GLY A O 1
ATOM 873 N N . ASP A 1 109 ? -26.600 17.249 -12.823 1.00 37.66 109 ASP A N 1
ATOM 874 C CA . ASP A 1 109 ? -26.997 18.386 -11.972 1.00 37.66 109 ASP A CA 1
ATOM 875 C C . ASP A 1 109 ? -25.805 18.834 -11.091 1.00 37.66 109 ASP A C 1
ATOM 877 O O . ASP A 1 109 ? -25.362 18.060 -10.237 1.00 37.66 109 ASP A O 1
ATOM 881 N N . PRO A 1 110 ? -25.288 20.073 -11.229 1.00 41.56 110 PRO A N 1
ATOM 882 C CA . PRO A 1 110 ? -24.230 20.609 -10.368 1.00 41.56 110 PRO A CA 1
ATOM 883 C C . PRO A 1 110 ? -24.586 20.570 -8.873 1.00 41.56 110 PRO A C 1
ATOM 885 O O . PRO A 1 110 ? -23.694 20.506 -8.026 1.00 41.56 110 PRO A O 1
ATOM 888 N N . GLY A 1 111 ? -25.881 20.567 -8.536 1.00 50.44 111 GLY A N 1
ATOM 889 C CA . GLY A 1 111 ? -26.364 20.396 -7.170 1.00 50.44 111 GLY A CA 1
ATOM 890 C C . GLY A 1 111 ? -26.237 18.967 -6.638 1.00 50.44 111 GLY A C 1
ATOM 891 O O . GLY A 1 111 ? -26.229 18.779 -5.425 1.00 50.44 111 GLY A O 1
ATOM 892 N N . MET A 1 112 ? -26.123 17.951 -7.495 1.00 46.19 112 MET A N 1
ATOM 893 C CA . MET A 1 112 ? -25.993 16.553 -7.073 1.00 46.19 112 MET A CA 1
ATOM 894 C C . MET A 1 112 ? -24.614 16.275 -6.475 1.00 46.19 112 MET A C 1
ATOM 896 O O . MET A 1 112 ? -24.545 15.740 -5.376 1.00 46.19 112 MET A O 1
ATOM 900 N N . GLY A 1 113 ? -23.535 16.763 -7.097 1.00 53.50 113 GLY A N 1
ATOM 901 C CA . GLY A 1 113 ? -22.180 16.616 -6.552 1.00 53.50 113 GLY A CA 1
ATOM 902 C C . GLY A 1 113 ? -21.956 17.374 -5.235 1.00 53.50 113 GLY A C 1
ATOM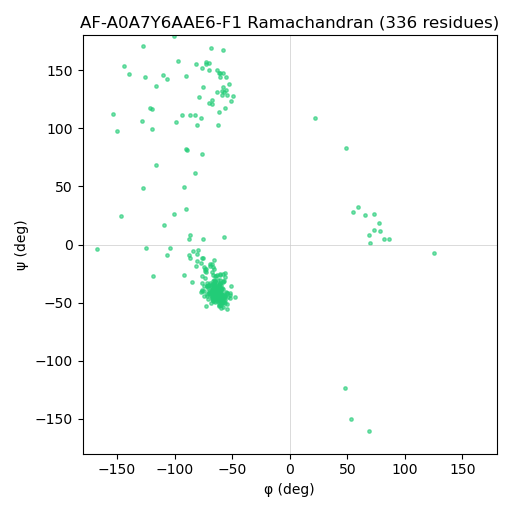 903 O O . GLY A 1 113 ? -21.178 16.931 -4.392 1.00 53.50 113 GLY A O 1
ATOM 904 N N . ASP A 1 114 ? -22.647 18.499 -5.020 1.00 61.38 114 ASP A N 1
ATOM 905 C CA . ASP A 1 114 ? -22.595 19.222 -3.741 1.00 61.38 114 ASP A CA 1
ATOM 906 C C . ASP A 1 114 ? -23.435 18.525 -2.657 1.00 61.38 114 ASP A C 1
ATOM 908 O O . ASP A 1 114 ? -22.986 18.383 -1.521 1.00 61.38 114 ASP A O 1
ATOM 912 N N . ARG A 1 115 ? -24.612 17.987 -3.012 1.00 67.25 115 ARG A N 1
ATOM 913 C CA . ARG A 1 115 ? -25.433 17.165 -2.105 1.00 67.25 115 ARG A CA 1
ATOM 914 C C . ARG A 1 115 ? -24.736 15.862 -1.723 1.00 67.25 115 ARG A C 1
ATOM 916 O O . ARG A 1 115 ? -24.720 15.525 -0.547 1.00 67.25 115 ARG A O 1
ATOM 923 N N . GLU A 1 116 ? -24.118 15.162 -2.671 1.00 65.44 116 GLU A N 1
ATOM 924 C CA . GLU A 1 116 ? -23.326 13.952 -2.416 1.00 65.44 116 GLU A CA 1
ATOM 925 C C . GLU A 1 116 ? -22.173 14.243 -1.452 1.00 65.44 116 GLU A C 1
ATOM 927 O O . GLU A 1 116 ? -21.987 13.518 -0.476 1.00 65.44 116 GLU A O 1
ATOM 932 N N . ARG A 1 117 ? -21.458 15.362 -1.641 1.00 66.56 117 ARG A N 1
ATOM 933 C CA . ARG A 1 117 ? -20.424 15.814 -0.695 1.00 66.56 117 ARG A CA 1
ATOM 934 C C 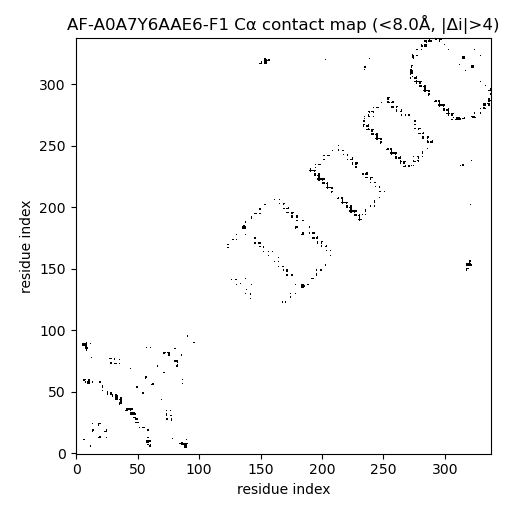. ARG A 1 117 ? -20.998 16.155 0.675 1.00 66.56 117 ARG A C 1
ATOM 936 O O . ARG A 1 117 ? -20.397 15.793 1.680 1.00 66.56 117 ARG A O 1
ATOM 943 N N . GLN A 1 118 ? -22.140 16.836 0.745 1.00 67.81 118 GLN A N 1
ATOM 944 C CA . GLN A 1 118 ? -22.791 17.163 2.016 1.00 67.81 118 GLN A CA 1
ATOM 945 C C . GLN A 1 118 ? -23.241 15.903 2.764 1.00 67.81 118 GLN A C 1
ATOM 947 O O . GLN A 1 118 ? -23.022 15.807 3.972 1.00 67.81 118 GLN A O 1
ATOM 952 N N . VAL A 1 119 ? -23.810 14.923 2.058 1.00 75.12 119 VAL A N 1
ATOM 953 C CA . VAL A 1 119 ? -24.204 13.623 2.617 1.00 75.12 119 VAL A CA 1
ATOM 954 C C . VAL A 1 119 ? -22.975 12.846 3.090 1.00 75.12 119 VAL A C 1
ATOM 956 O O . VAL A 1 119 ? -22.973 12.372 4.223 1.00 75.12 119 VAL A O 1
ATOM 959 N N . ALA A 1 120 ? -21.896 12.797 2.302 1.00 70.31 120 ALA A N 1
ATOM 960 C CA . ALA A 1 120 ? -20.638 12.164 2.703 1.00 70.31 120 ALA A CA 1
ATOM 961 C C . ALA A 1 120 ? -20.025 12.835 3.948 1.00 70.31 120 ALA A C 1
ATOM 963 O O . ALA A 1 120 ? -19.648 12.166 4.909 1.00 70.31 120 ALA A O 1
ATOM 964 N N . MET A 1 121 ? -20.000 14.171 3.998 1.00 72.06 121 MET A N 1
ATOM 965 C CA . MET A 1 121 ? -19.537 14.919 5.173 1.00 72.06 121 MET A CA 1
ATOM 966 C C . MET A 1 121 ? -20.424 14.686 6.402 1.00 72.06 121 MET A C 1
ATOM 968 O O . MET A 1 121 ? -19.913 14.614 7.523 1.00 72.06 121 MET A O 1
ATOM 972 N N . ALA A 1 122 ? -21.742 14.559 6.223 1.00 71.25 122 ALA A N 1
ATOM 973 C CA . ALA A 1 122 ? -22.665 14.216 7.300 1.00 71.25 122 ALA A CA 1
ATOM 974 C C . ALA A 1 122 ? -22.420 12.790 7.817 1.00 71.25 122 ALA A C 1
ATOM 976 O O . ALA A 1 122 ? -22.328 12.607 9.032 1.00 71.25 122 ALA A O 1
ATOM 977 N N . ALA A 1 123 ? -22.220 11.817 6.923 1.00 71.12 123 ALA A N 1
ATOM 978 C CA . ALA A 1 123 ? -21.876 10.440 7.274 1.00 71.12 123 ALA A CA 1
ATOM 979 C C . ALA A 1 123 ? -20.559 10.372 8.067 1.00 71.12 123 ALA A C 1
ATOM 981 O O . ALA A 1 123 ? -20.527 9.802 9.155 1.00 71.12 123 ALA A O 1
ATOM 982 N N . ARG A 1 124 ? -19.507 11.073 7.619 1.00 69.44 124 ARG A N 1
ATOM 983 C CA . ARG A 1 124 ? -18.225 11.187 8.347 1.00 69.44 124 ARG A CA 1
ATOM 984 C C . ARG A 1 124 ? -18.375 11.800 9.735 1.00 69.44 124 ARG A C 1
ATOM 986 O O . ARG A 1 124 ? -17.679 11.426 10.677 1.00 69.44 124 ARG A O 1
ATOM 993 N N . ARG A 1 125 ? -19.250 12.798 9.886 1.00 72.12 125 ARG A N 1
ATOM 994 C CA . ARG A 1 125 ? -19.534 13.408 11.195 1.00 72.12 125 ARG A CA 1
ATOM 995 C C . ARG A 1 125 ? -20.299 12.452 12.104 1.00 72.12 125 ARG A C 1
ATOM 997 O O . ARG A 1 125 ? -19.965 12.388 13.283 1.00 72.12 125 ARG A O 1
ATOM 1004 N N . ALA A 1 126 ? -21.277 11.724 11.570 1.00 76.38 126 ALA A N 1
ATOM 1005 C CA . ALA A 1 126 ? -22.025 10.714 12.312 1.00 76.38 126 ALA A CA 1
ATOM 1006 C C . ALA A 1 126 ? -21.107 9.576 12.778 1.00 76.38 126 ALA A C 1
ATOM 1008 O O . ALA A 1 126 ? -21.128 9.230 13.954 1.00 76.38 126 ALA A O 1
ATOM 1009 N N . PHE A 1 127 ? -20.228 9.091 11.898 1.00 70.44 127 PHE A N 1
ATOM 1010 C CA . PHE A 1 127 ? -19.214 8.094 12.227 1.00 70.44 127 PHE A CA 1
ATOM 1011 C C . PHE A 1 127 ? -18.291 8.557 13.360 1.00 70.44 127 PHE A C 1
ATOM 1013 O O . PHE A 1 127 ? -18.180 7.904 14.397 1.00 70.44 127 PHE A O 1
ATOM 1020 N N . ARG A 1 128 ? -17.685 9.746 13.218 1.00 70.06 128 ARG A N 1
ATOM 1021 C CA . ARG A 1 128 ? -16.813 10.306 14.263 1.00 70.06 128 ARG A CA 1
ATOM 1022 C C . ARG A 1 128 ? -17.539 10.514 15.585 1.00 70.06 128 ARG A C 1
ATOM 1024 O O . ARG A 1 128 ? -16.905 10.364 16.628 1.00 70.06 128 ARG A O 1
ATOM 1031 N N . PHE A 1 129 ? -18.820 10.882 15.537 1.00 73.12 129 PHE A N 1
ATOM 1032 C CA . PHE A 1 129 ? -19.658 11.010 16.721 1.00 73.12 129 PHE A CA 1
ATOM 1033 C C . PHE A 1 129 ? -19.898 9.651 17.383 1.00 73.12 129 PHE A C 1
ATOM 1035 O O . PHE A 1 129 ? -19.680 9.554 18.585 1.00 73.12 129 PHE A O 1
ATOM 1042 N N . GLY A 1 130 ? -20.266 8.614 16.622 1.00 69.94 130 GLY A N 1
ATOM 1043 C CA . GLY A 1 130 ? -20.443 7.247 17.128 1.00 69.94 130 GLY A CA 1
ATOM 1044 C C . GLY A 1 130 ? -19.199 6.748 17.859 1.00 69.94 130 GLY A C 1
ATOM 1045 O O . GLY A 1 130 ? -19.269 6.432 19.045 1.00 69.94 130 GLY A O 1
ATOM 1046 N N . ALA A 1 131 ? -18.037 6.867 17.210 1.00 68.31 131 ALA A N 1
ATOM 1047 C CA . ALA A 1 131 ? -16.748 6.504 17.795 1.00 68.31 131 ALA A CA 1
ATOM 1048 C C . ALA A 1 131 ? -16.426 7.253 19.108 1.00 68.31 131 ALA A C 1
ATOM 1050 O O . ALA A 1 131 ? -15.758 6.711 19.981 1.00 68.31 131 ALA A O 1
ATOM 1051 N N . THR A 1 132 ? -16.887 8.502 19.277 1.00 67.19 132 THR A N 1
ATOM 1052 C CA . THR A 1 132 ? -16.724 9.250 20.544 1.00 67.19 132 THR A CA 1
ATOM 1053 C C . THR A 1 132 ? -17.799 8.967 21.582 1.00 67.19 132 THR A C 1
ATOM 1055 O O . THR A 1 132 ? -17.532 9.064 22.778 1.00 67.19 132 THR A O 1
ATOM 1058 N N . ALA A 1 133 ? -19.022 8.687 21.136 1.00 61.94 133 ALA A N 1
ATOM 1059 C CA . ALA A 1 133 ? -20.192 8.532 21.988 1.00 61.94 133 ALA A CA 1
ATOM 1060 C C . ALA A 1 133 ? -20.186 7.186 22.718 1.00 61.94 133 ALA A C 1
ATOM 1062 O O . ALA A 1 133 ? -20.726 7.098 23.819 1.00 61.94 133 ALA A O 1
ATOM 1063 N N . GLU A 1 134 ? -19.538 6.167 22.148 1.00 58.00 134 GLU A N 1
ATOM 1064 C CA . GLU A 1 134 ? -19.426 4.843 22.768 1.00 58.00 134 GLU A CA 1
ATOM 1065 C C . GLU A 1 134 ? -18.599 4.822 24.065 1.00 58.00 134 GLU A C 1
ATOM 1067 O O . GLU A 1 134 ? -18.728 3.885 24.852 1.00 58.00 134 GLU A O 1
ATOM 1072 N N . GLY A 1 135 ? -17.846 5.878 24.392 1.00 57.00 135 GLY A N 1
ATOM 1073 C CA . GLY A 1 135 ? -17.163 5.973 25.684 1.00 57.00 135 GLY A CA 1
ATOM 1074 C C . GLY A 1 135 ? -16.281 4.752 25.992 1.00 57.00 135 GLY A C 1
ATOM 1075 O O . GLY A 1 135 ? -15.722 4.135 25.099 1.00 57.00 135 GLY A O 1
ATOM 1076 N N . SER A 1 136 ? -16.126 4.418 27.276 1.00 46.69 136 SER A N 1
ATOM 1077 C CA . SER A 1 136 ? -15.076 3.572 27.885 1.00 46.69 136 SER A CA 1
ATOM 1078 C C . SER A 1 136 ? -14.887 2.126 27.384 1.00 46.69 136 SER A C 1
ATOM 1080 O O . SER A 1 136 ? -14.122 1.371 27.984 1.00 46.69 136 SER A O 1
ATOM 1082 N N . THR A 1 137 ? -15.567 1.698 26.328 1.00 54.75 137 THR A N 1
ATOM 1083 C CA . THR A 1 137 ? -15.281 0.456 25.606 1.00 54.75 137 THR A CA 1
ATOM 1084 C C . THR A 1 137 ? -15.766 0.652 24.178 1.00 54.75 137 THR A C 1
ATOM 1086 O O . THR A 1 137 ? -16.969 0.753 23.968 1.00 54.75 137 THR A O 1
ATOM 1089 N N . VAL A 1 138 ? -14.849 0.699 23.211 1.00 62.50 138 VAL A N 1
ATOM 1090 C CA . VAL A 1 138 ? -15.203 0.716 21.782 1.00 62.50 138 VAL A CA 1
ATOM 1091 C C . VAL A 1 138 ? -16.169 -0.430 21.504 1.00 62.50 138 VAL A C 1
ATOM 1093 O O . VAL A 1 138 ? -15.877 -1.588 21.830 1.00 62.50 138 VAL A O 1
ATOM 1096 N N . GLY A 1 139 ? -17.337 -0.100 20.965 1.00 65.75 139 GLY A N 1
ATOM 1097 C CA . GLY A 1 139 ? -18.356 -1.069 20.617 1.00 65.75 139 GLY A CA 1
ATOM 1098 C C . GLY A 1 139 ? -17.957 -1.867 19.373 1.00 65.75 139 GLY A C 1
ATOM 1099 O O . GLY A 1 139 ? -17.173 -1.392 18.548 1.00 65.75 139 GLY A O 1
ATOM 1100 N N . PRO A 1 140 ? -18.493 -3.088 19.210 1.00 69.38 140 PRO A N 1
ATOM 1101 C CA . PRO A 1 140 ? -18.285 -3.880 17.997 1.00 69.38 140 PRO A CA 1
ATOM 1102 C C . PRO A 1 140 ? -18.765 -3.156 16.727 1.00 69.38 140 PRO A C 1
ATOM 1104 O O . PRO A 1 140 ? -18.222 -3.400 15.657 1.00 69.38 140 PRO A O 1
ATOM 1107 N N . GLU A 1 141 ? -19.721 -2.230 16.848 1.00 78.75 141 GLU A N 1
ATOM 1108 C CA . GLU A 1 141 ? -20.244 -1.447 15.724 1.00 78.75 141 GLU A CA 1
ATOM 1109 C C . GLU A 1 141 ? -19.199 -0.478 15.150 1.00 78.75 141 GLU A C 1
ATOM 1111 O O . GLU A 1 141 ? -18.998 -0.439 13.940 1.00 78.75 141 GLU A O 1
ATOM 1116 N N . THR A 1 142 ? -18.467 0.260 15.997 1.00 84.00 142 THR A N 1
ATOM 1117 C CA . THR A 1 142 ? -17.409 1.177 15.528 1.00 84.00 142 THR A CA 1
ATOM 1118 C C . THR A 1 142 ? -16.271 0.428 14.827 1.00 84.00 142 THR A C 1
ATOM 1120 O O . THR A 1 142 ? -15.737 0.920 13.832 1.00 84.00 142 THR A O 1
ATOM 1123 N N . LEU A 1 143 ? -15.897 -0.757 15.326 1.00 87.69 143 LEU A N 1
ATOM 1124 C CA . LEU A 1 143 ? -14.888 -1.608 14.680 1.00 87.69 143 LEU A CA 1
ATOM 1125 C C . LEU A 1 143 ? -15.381 -2.132 13.333 1.00 87.69 143 LEU A C 1
ATOM 1127 O O . LEU A 1 143 ? -14.667 -1.988 12.343 1.00 87.69 143 LEU A O 1
ATOM 1131 N N . GLY A 1 144 ? -16.612 -2.651 13.285 1.00 89.62 144 GLY A N 1
ATOM 1132 C CA . GLY A 1 144 ? -17.246 -3.087 12.041 1.00 89.62 144 GLY A CA 1
ATOM 1133 C C . GLY A 1 144 ? -17.301 -1.965 11.006 1.00 89.62 144 GLY A C 1
ATOM 1134 O O . GLY A 1 144 ? -16.894 -2.152 9.866 1.00 89.62 144 GLY A O 1
ATOM 1135 N N . GLN A 1 145 ? -17.672 -0.753 11.422 1.00 89.00 145 GLN A N 1
ATOM 1136 C CA . GLN A 1 145 ? -17.721 0.395 10.522 1.00 89.00 145 GLN A CA 1
ATOM 1137 C C . GLN A 1 145 ? -16.334 0.823 10.007 1.00 89.00 145 GLN A C 1
ATOM 1139 O O . GLN A 1 145 ? -16.207 1.190 8.839 1.00 89.00 145 GLN A O 1
ATOM 1144 N N . LEU A 1 146 ? -15.286 0.780 10.842 1.00 92.38 146 LEU A N 1
ATOM 1145 C CA . LEU A 1 146 ? -13.908 1.021 10.387 1.00 92.38 146 LEU A CA 1
ATOM 1146 C C . LEU A 1 146 ? -13.454 -0.043 9.384 1.00 92.38 146 LEU A C 1
ATOM 1148 O O . LEU A 1 146 ? -12.798 0.292 8.397 1.00 92.38 146 LEU A O 1
ATOM 1152 N N . HIS A 1 147 ? -13.785 -1.305 9.649 1.00 94.62 147 HIS A N 1
ATOM 1153 C CA . HIS A 1 147 ? -13.464 -2.429 8.780 1.00 94.62 147 HIS A CA 1
ATOM 1154 C C . HIS A 1 147 ? -14.122 -2.275 7.403 1.00 94.62 147 HIS A C 1
ATOM 1156 O O . HIS A 1 147 ? -13.418 -2.285 6.390 1.00 94.62 147 HIS A O 1
ATOM 1162 N N . ASP A 1 148 ? -15.434 -2.031 7.367 1.00 93.75 148 ASP A N 1
ATOM 1163 C CA . ASP A 1 148 ? -16.199 -1.832 6.132 1.00 93.75 148 ASP A CA 1
ATOM 1164 C C . ASP A 1 148 ? -15.661 -0.652 5.315 1.00 93.75 148 ASP A C 1
ATOM 1166 O O . ASP A 1 148 ? -15.477 -0.749 4.098 1.00 93.75 148 ASP A O 1
ATOM 1170 N N . GLU A 1 149 ? -15.354 0.462 5.983 1.00 94.25 149 GLU A N 1
ATOM 1171 C CA . GLU A 1 149 ? -14.832 1.652 5.317 1.00 94.25 149 GLU A CA 1
ATOM 1172 C C . GLU A 1 149 ? -13.422 1.418 4.756 1.00 94.25 149 GLU A C 1
ATOM 1174 O O . GLU A 1 149 ? -13.116 1.851 3.645 1.00 94.25 149 GLU A O 1
ATOM 1179 N N . ILE A 1 150 ? -12.563 0.681 5.467 1.00 97.00 150 ILE A N 1
ATOM 1180 C CA . ILE A 1 150 ? -11.246 0.287 4.951 1.00 97.00 150 ILE A CA 1
ATOM 1181 C C . ILE A 1 150 ? -11.380 -0.644 3.745 1.00 97.00 150 ILE A C 1
ATOM 1183 O O . ILE A 1 150 ? -10.673 -0.432 2.758 1.00 97.00 150 ILE A O 1
ATOM 1187 N N . GLY A 1 151 ? -12.285 -1.625 3.789 1.00 96.69 151 GLY A N 1
ATOM 1188 C CA . GLY A 1 151 ? -12.573 -2.508 2.655 1.00 96.69 151 GLY A CA 1
ATOM 1189 C C . GLY A 1 151 ? -13.019 -1.726 1.425 1.00 96.69 151 GLY A C 1
ATOM 1190 O O . GLY A 1 151 ? -12.429 -1.862 0.350 1.00 96.69 151 GLY A O 1
ATOM 1191 N N . ARG A 1 152 ? -13.980 -0.811 1.597 1.00 96.38 152 ARG A N 1
ATOM 1192 C CA . ARG A 1 152 ? -14.434 0.095 0.535 1.00 96.38 152 ARG A CA 1
ATOM 1193 C C . ARG A 1 152 ? -13.279 0.915 -0.043 1.00 96.38 152 ARG A C 1
ATOM 1195 O O . ARG A 1 152 ? -13.096 0.960 -1.259 1.00 96.38 152 ARG A O 1
ATOM 1202 N N . LEU A 1 153 ? -12.478 1.553 0.812 1.00 95.88 153 LEU A N 1
ATOM 1203 C CA . LEU A 1 153 ? -11.372 2.409 0.380 1.00 95.88 153 LEU A CA 1
ATOM 1204 C C . LEU A 1 153 ? -10.264 1.623 -0.321 1.00 95.88 153 LEU A C 1
ATOM 1206 O O . LEU A 1 153 ? -9.709 2.115 -1.305 1.00 95.88 153 LEU A O 1
ATOM 1210 N N . ALA A 1 154 ? -9.943 0.418 0.150 1.00 96.44 154 ALA A N 1
ATOM 1211 C CA . ALA A 1 154 ? -8.965 -0.455 -0.485 1.00 96.44 154 ALA A CA 1
ATOM 1212 C C . ALA A 1 154 ? -9.414 -0.872 -1.892 1.00 96.44 154 ALA A C 1
ATOM 1214 O O . ALA A 1 154 ? -8.612 -0.802 -2.833 1.00 96.44 154 ALA A O 1
ATOM 1215 N N . ASP A 1 155 ? -10.687 -1.251 -2.038 1.00 94.50 155 ASP A N 1
ATOM 1216 C CA . ASP A 1 155 ? -11.306 -1.671 -3.295 1.00 94.50 155 ASP A CA 1
ATOM 1217 C C . ASP A 1 155 ? -11.439 -0.526 -4.316 1.00 94.50 155 ASP A C 1
ATOM 1219 O O . ASP A 1 155 ? -11.118 -0.696 -5.497 1.00 94.50 155 ASP A O 1
ATOM 1223 N N . GLU A 1 156 ? -11.851 0.663 -3.870 1.00 92.19 156 GLU A N 1
ATOM 1224 C CA . GLU A 1 156 ? -12.024 1.843 -4.723 1.00 92.19 156 GLU A CA 1
ATOM 1225 C C . GLU A 1 156 ? -10.697 2.472 -5.161 1.00 92.19 156 GLU A C 1
ATOM 1227 O O . GLU A 1 156 ? -10.627 3.050 -6.251 1.00 92.19 156 GLU A O 1
ATOM 1232 N N . TYR A 1 157 ? -9.634 2.345 -4.360 1.00 91.44 157 TYR A N 1
ATOM 1233 C CA . TYR A 1 157 ? -8.350 3.015 -4.592 1.00 91.44 157 TYR A CA 1
ATOM 1234 C C . TYR A 1 157 ? -7.806 2.896 -6.029 1.00 91.44 157 TYR A C 1
ATOM 1236 O O . TYR A 1 157 ? -7.366 3.904 -6.585 1.00 91.44 157 TYR A O 1
ATOM 1244 N N . PRO A 1 158 ? -7.811 1.715 -6.684 1.00 87.88 158 PRO A N 1
ATOM 1245 C CA . PRO A 1 158 ? -7.278 1.578 -8.038 1.00 87.88 158 PRO A CA 1
ATOM 1246 C C . PRO A 1 158 ? -8.192 2.152 -9.133 1.00 87.88 158 PRO A C 1
ATOM 1248 O O . PRO A 1 158 ? -7.767 2.218 -10.286 1.00 87.88 158 PRO A O 1
ATOM 1251 N N . ARG A 1 159 ? -9.448 2.500 -8.813 1.00 87.94 159 ARG A N 1
ATOM 1252 C CA . ARG A 1 159 ? -10.507 2.815 -9.792 1.00 87.94 159 ARG A CA 1
ATOM 1253 C C . ARG A 1 159 ? -11.045 4.239 -9.664 1.00 87.94 159 ARG A C 1
ATOM 1255 O O . ARG A 1 159 ? -11.514 4.798 -10.653 1.00 87.94 159 ARG A O 1
ATOM 1262 N N . VAL A 1 160 ? -10.970 4.823 -8.472 1.00 82.75 160 VAL A N 1
ATOM 1263 C CA . VAL A 1 160 ? -11.512 6.147 -8.149 1.00 82.75 160 VAL A CA 1
ATOM 1264 C C . VAL A 1 160 ? -10.369 7.163 -8.006 1.00 82.75 160 VAL A C 1
ATOM 1266 O O . VAL A 1 160 ? -9.305 6.828 -7.482 1.00 82.75 160 VAL A O 1
ATOM 1269 N N . PRO A 1 161 ? -10.535 8.424 -8.456 1.00 81.44 161 PRO A N 1
ATOM 1270 C CA . PRO A 1 161 ? -9.516 9.451 -8.271 1.00 81.44 161 PRO A CA 1
ATOM 1271 C C . PRO A 1 161 ? -9.157 9.659 -6.795 1.00 81.44 161 PRO A C 1
ATOM 1273 O O . PRO A 1 161 ? -10.030 9.916 -5.968 1.00 81.44 161 PRO A O 1
ATOM 1276 N N . LEU A 1 162 ? -7.856 9.671 -6.487 1.00 78.62 162 LEU A N 1
ATOM 1277 C CA . LEU A 1 162 ? -7.338 9.801 -5.120 1.00 78.62 162 LEU A CA 1
ATOM 1278 C C . LEU A 1 162 ? -7.935 10.995 -4.348 1.00 78.62 162 LEU A C 1
ATOM 1280 O O . LEU A 1 162 ? -8.211 10.889 -3.160 1.00 78.62 162 LEU A O 1
ATOM 1284 N N . THR A 1 163 ? -8.199 12.122 -5.014 1.00 79.81 163 THR A N 1
ATOM 1285 C CA . THR A 1 163 ? -8.794 13.314 -4.382 1.00 79.81 163 THR A CA 1
ATOM 1286 C C . THR A 1 163 ? -10.175 13.079 -3.775 1.00 79.81 163 THR A C 1
ATOM 1288 O O . THR A 1 163 ? -10.545 13.806 -2.860 1.00 79.81 163 THR A O 1
ATOM 1291 N N . ALA A 1 164 ? -10.938 12.107 -4.282 1.00 81.56 164 ALA A N 1
ATOM 1292 C CA . ALA A 1 164 ? -12.229 11.741 -3.707 1.00 81.56 164 ALA A CA 1
ATOM 1293 C C . ALA A 1 164 ? -12.063 10.912 -2.421 1.00 81.56 164 ALA A C 1
ATOM 1295 O O . ALA A 1 164 ? -12.843 11.077 -1.493 1.00 81.56 164 ALA A O 1
ATOM 1296 N N . LEU A 1 165 ? -11.006 10.096 -2.344 1.00 85.88 165 LEU A N 1
ATOM 1297 C CA . LEU A 1 165 ? -10.773 9.139 -1.257 1.00 85.88 165 LEU A CA 1
ATOM 1298 C C . LEU A 1 165 ? -9.931 9.702 -0.105 1.00 85.88 165 LEU A C 1
ATOM 1300 O O . LEU A 1 165 ? -10.041 9.239 1.024 1.00 85.88 165 LEU A O 1
ATOM 1304 N N . LEU A 1 166 ? -9.075 10.699 -0.368 1.00 84.12 166 LEU A N 1
ATOM 1305 C CA . LEU A 1 166 ? -8.106 11.209 0.616 1.00 84.12 166 LEU A CA 1
ATOM 1306 C C . LEU A 1 166 ? -8.747 11.630 1.935 1.00 84.12 166 LEU A C 1
ATOM 1308 O O . LEU A 1 166 ? -8.189 11.365 2.994 1.00 84.12 166 LEU A O 1
ATOM 1312 N N . GLY A 1 167 ? -9.900 12.294 1.869 1.00 83.88 167 GLY A N 1
ATOM 1313 C CA . GLY A 1 167 ? -10.588 12.732 3.075 1.00 83.88 167 GLY A CA 1
ATOM 1314 C C . GLY A 1 167 ? -11.066 11.555 3.928 1.00 83.88 167 GLY A C 1
ATOM 1315 O O . GLY A 1 167 ? -10.882 11.595 5.136 1.00 83.88 167 GLY A O 1
ATOM 1316 N N . ASP A 1 168 ? -11.637 10.521 3.303 1.00 87.81 168 ASP A N 1
ATOM 1317 C CA . ASP A 1 168 ? -12.123 9.328 4.010 1.00 87.81 168 ASP A CA 1
ATOM 1318 C C . ASP A 1 168 ? -10.945 8.562 4.632 1.00 87.81 168 ASP A C 1
ATOM 1320 O O . ASP A 1 168 ? -10.985 8.201 5.803 1.00 87.81 168 ASP A O 1
ATOM 1324 N N . LEU A 1 169 ? -9.848 8.396 3.880 1.00 90.00 169 LEU A N 1
ATOM 1325 C CA . LEU A 1 169 ? -8.629 7.736 4.361 1.00 90.00 169 LEU A CA 1
ATOM 1326 C C . LEU A 1 169 ? -8.033 8.419 5.597 1.00 90.00 169 LEU A C 1
ATOM 1328 O O . LEU A 1 169 ? -7.632 7.739 6.542 1.00 90.00 169 LEU A O 1
ATOM 1332 N N . VAL A 1 170 ? -7.968 9.755 5.591 1.00 90.62 170 VAL A N 1
ATOM 1333 C CA . VAL A 1 170 ? -7.490 10.531 6.744 1.00 90.62 170 VAL A CA 1
ATOM 1334 C C . VAL A 1 170 ? -8.464 10.409 7.915 1.00 90.62 170 VAL A C 1
ATOM 1336 O O . VAL A 1 170 ? -8.027 10.137 9.027 1.00 90.62 170 VAL A O 1
ATOM 1339 N N . ASP A 1 171 ? -9.774 10.528 7.675 1.00 87.44 171 ASP A N 1
ATOM 1340 C CA . ASP A 1 171 ? -10.790 10.428 8.730 1.00 87.44 171 ASP A CA 1
ATOM 1341 C C . ASP A 1 171 ? -10.780 9.043 9.421 1.00 87.44 171 ASP A C 1
ATOM 1343 O O . ASP A 1 171 ? -10.923 8.958 10.647 1.00 87.44 171 ASP A O 1
ATOM 1347 N N . VAL A 1 172 ? -10.581 7.960 8.659 1.00 92.00 172 VAL A N 1
ATOM 1348 C CA . VAL A 1 172 ? -10.428 6.588 9.175 1.00 92.00 172 VAL A CA 1
ATOM 1349 C C . VAL A 1 172 ? -9.158 6.452 10.011 1.00 92.00 172 VAL A C 1
ATOM 1351 O O . VAL A 1 172 ? -9.228 5.968 11.143 1.00 92.00 172 VAL A O 1
ATOM 1354 N N . GLN A 1 173 ? -8.010 6.905 9.491 1.00 95.62 173 GLN A N 1
ATOM 13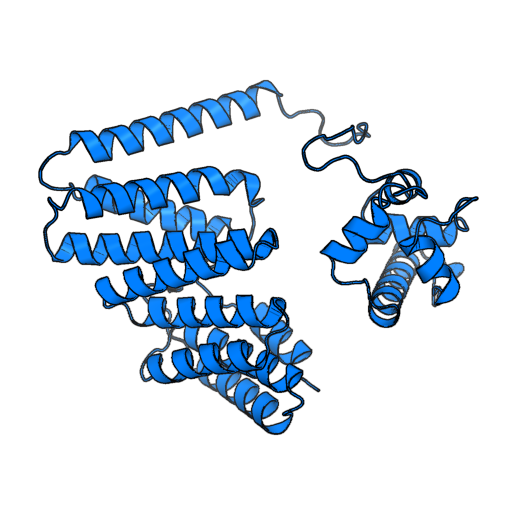55 C CA . GLN A 1 173 ? -6.733 6.854 10.210 1.00 95.62 173 GLN A CA 1
ATOM 1356 C C . GLN A 1 173 ? -6.812 7.628 11.535 1.00 95.62 173 GLN A C 1
ATOM 1358 O O . GLN A 1 173 ? -6.488 7.078 12.589 1.00 95.62 173 GLN A O 1
ATOM 1363 N N . ASP A 1 174 ? -7.288 8.873 11.494 1.00 91.88 174 ASP A N 1
ATOM 1364 C CA . ASP A 1 174 ? -7.416 9.737 12.670 1.00 91.88 174 ASP A CA 1
ATOM 1365 C C . ASP A 1 174 ? -8.382 9.144 13.699 1.00 91.88 174 ASP A C 1
ATOM 1367 O O . ASP A 1 174 ? -8.158 9.232 14.908 1.00 91.88 174 ASP A O 1
ATOM 1371 N N . THR A 1 175 ? -9.465 8.511 13.241 1.00 89.31 175 THR A N 1
ATOM 1372 C CA . THR A 1 175 ? -10.412 7.849 14.141 1.00 89.31 175 THR A CA 1
ATOM 1373 C C . THR A 1 175 ? -9.777 6.647 14.828 1.00 89.31 175 THR A C 1
ATOM 1375 O O . THR A 1 175 ? -9.855 6.565 16.053 1.00 89.31 175 THR A O 1
ATOM 1378 N N . ALA A 1 176 ? -9.105 5.768 14.082 1.00 92.75 176 ALA A N 1
ATOM 1379 C CA . ALA A 1 176 ? -8.433 4.606 14.653 1.00 92.75 176 ALA A CA 1
ATOM 1380 C C . ALA A 1 176 ? -7.331 5.010 15.651 1.00 92.75 176 ALA A C 1
ATOM 1382 O O . ALA A 1 176 ? -7.277 4.470 16.756 1.00 92.75 176 ALA A O 1
ATOM 1383 N N . PHE A 1 177 ? -6.498 6.005 15.319 1.00 94.06 177 PHE A N 1
ATOM 1384 C CA . PHE A 1 177 ? -5.457 6.499 16.228 1.00 94.06 177 PHE A CA 1
ATOM 1385 C C . PHE A 1 177 ? -6.023 7.128 17.489 1.00 94.06 177 PHE A C 1
ATOM 1387 O O . PHE A 1 177 ? -5.592 6.774 18.579 1.00 94.06 177 PHE A O 1
ATOM 1394 N N . ARG A 1 178 ? -7.032 7.989 17.374 1.00 90.25 178 ARG A N 1
ATOM 1395 C CA . ARG A 1 178 ? -7.667 8.612 18.539 1.00 90.25 178 ARG A CA 1
ATOM 1396 C C . ARG A 1 178 ? -8.263 7.581 19.497 1.00 90.25 178 ARG A C 1
ATOM 1398 O O . ARG A 1 178 ? -8.188 7.758 20.708 1.00 90.25 178 ARG A O 1
ATOM 1405 N N . ILE A 1 179 ? -8.850 6.509 18.964 1.00 88.12 179 ILE A N 1
ATOM 1406 C CA . ILE A 1 179 ? -9.371 5.407 19.777 1.00 88.12 179 ILE A CA 1
ATOM 1407 C C . ILE A 1 179 ? -8.226 4.678 20.502 1.00 88.12 179 ILE A C 1
ATOM 1409 O O . ILE A 1 179 ? -8.333 4.396 21.696 1.00 88.12 179 ILE A O 1
ATOM 1413 N N . LEU A 1 180 ? -7.128 4.386 19.798 1.00 90.69 180 LEU A N 1
ATOM 1414 C CA . LEU A 1 180 ? -5.940 3.759 20.385 1.00 90.69 180 LEU A CA 1
ATOM 1415 C C . LEU A 1 180 ? -5.294 4.646 21.466 1.00 90.69 180 LEU A C 1
ATOM 1417 O O . LEU A 1 180 ? -4.918 4.146 22.524 1.00 90.69 180 LEU A O 1
ATOM 1421 N N . GLU A 1 181 ? -5.202 5.955 21.228 1.00 90.38 181 GLU A N 1
ATOM 1422 C CA . GLU A 1 181 ? -4.637 6.952 22.149 1.00 90.38 181 GLU A CA 1
ATOM 1423 C C . GLU A 1 181 ? -5.466 7.124 23.425 1.00 90.38 181 GLU A C 1
ATOM 1425 O O . GLU A 1 181 ? -4.907 7.342 24.500 1.00 90.38 181 GLU A O 1
ATOM 1430 N N . ASP A 1 182 ? -6.790 6.994 23.330 1.00 85.31 182 ASP A N 1
ATOM 1431 C CA . ASP A 1 182 ? -7.689 7.048 24.485 1.00 85.31 182 ASP A CA 1
ATOM 1432 C C . ASP A 1 182 ? -7.475 5.861 25.447 1.00 85.31 182 ASP A C 1
ATOM 1434 O O . ASP A 1 182 ? -7.812 5.938 26.628 1.00 85.31 182 ASP A O 1
ATOM 1438 N N . GLY A 1 183 ? -6.889 4.758 24.963 1.00 75.75 183 GLY A N 1
ATOM 1439 C CA . GLY A 1 183 ? -6.415 3.635 25.780 1.00 75.75 183 GLY A CA 1
ATOM 1440 C C . GLY A 1 183 ? -7.512 2.791 26.441 1.00 75.75 183 GLY A C 1
ATOM 1441 O O . GLY A 1 183 ? -7.211 1.829 27.147 1.00 75.75 183 GLY A O 1
ATOM 1442 N N . ARG A 1 184 ? -8.792 3.107 26.212 1.00 77.44 184 ARG A N 1
ATOM 1443 C CA . ARG A 1 184 ? -9.960 2.420 26.793 1.00 77.44 184 ARG A CA 1
ATOM 1444 C C . ARG A 1 184 ? -10.467 1.282 25.896 1.00 77.44 184 ARG A C 1
ATOM 1446 O O . ARG A 1 184 ? -11.657 1.180 25.604 1.00 77.44 184 ARG A O 1
ATOM 1453 N N . VAL A 1 185 ? -9.553 0.413 25.463 1.00 82.19 185 VAL A N 1
ATOM 1454 C CA . VAL A 1 185 ? -9.826 -0.719 24.560 1.00 82.19 185 VAL A CA 1
ATOM 1455 C C . VAL A 1 185 ? -9.343 -2.038 25.151 1.00 82.19 185 VAL A C 1
ATOM 1457 O O . VAL A 1 185 ? -8.318 -2.098 25.829 1.00 82.19 185 VAL A O 1
ATOM 1460 N N . ARG A 1 186 ? -10.085 -3.124 24.908 1.00 85.00 186 ARG A N 1
ATOM 1461 C CA . ARG A 1 186 ? -9.629 -4.466 25.300 1.00 85.00 186 ARG A CA 1
ATOM 1462 C C . ARG A 1 186 ? -8.455 -4.884 24.406 1.00 85.00 186 ARG A C 1
ATOM 1464 O O . ARG A 1 186 ? -8.463 -4.517 23.235 1.00 85.00 186 ARG A O 1
ATOM 1471 N N . PRO A 1 187 ? -7.510 -5.715 24.882 1.00 88.12 187 PRO A N 1
ATOM 1472 C CA . PRO A 1 187 ? -6.346 -6.119 24.086 1.00 88.12 187 PRO A CA 1
ATOM 1473 C C . PRO A 1 187 ? -6.683 -6.670 22.690 1.00 88.12 187 PRO A C 1
ATOM 1475 O O . PRO A 1 187 ? -6.075 -6.253 21.714 1.00 88.12 187 PRO A O 1
ATOM 1478 N N . ALA A 1 188 ? -7.705 -7.526 22.574 1.00 87.69 188 ALA A N 1
ATOM 1479 C CA . ALA A 1 188 ? -8.138 -8.062 21.278 1.00 87.69 188 ALA A CA 1
ATOM 1480 C C . ALA A 1 188 ? -8.666 -6.970 20.325 1.00 87.69 188 ALA A C 1
ATOM 1482 O O . ALA A 1 188 ? -8.352 -6.969 19.142 1.00 87.69 188 ALA A O 1
ATOM 1483 N N . GLN A 1 189 ? -9.411 -5.995 20.854 1.00 90.00 189 GLN A N 1
ATOM 1484 C CA . GLN A 1 189 ? -9.904 -4.856 20.072 1.00 90.00 189 GLN A CA 1
ATOM 1485 C C . GLN A 1 189 ? -8.764 -3.907 19.689 1.00 90.00 189 GLN A C 1
ATOM 1487 O O . GLN A 1 189 ? -8.777 -3.334 18.608 1.00 90.00 189 GLN A O 1
ATOM 1492 N N . ALA A 1 190 ? -7.763 -3.743 20.561 1.00 92.06 190 ALA A N 1
ATOM 1493 C CA . ALA A 1 190 ? -6.567 -2.969 20.252 1.00 92.06 190 ALA A CA 1
ATOM 1494 C C . ALA A 1 190 ? -5.787 -3.597 19.092 1.00 92.06 190 ALA A C 1
ATOM 1496 O O . ALA A 1 190 ? -5.365 -2.875 18.195 1.00 92.06 190 ALA A O 1
ATOM 1497 N N . GLN A 1 191 ? -5.635 -4.925 19.080 1.00 94.88 191 GLN A N 1
ATOM 1498 C CA . GLN A 1 191 ? -4.974 -5.649 17.993 1.00 94.88 191 GLN A CA 1
ATOM 1499 C C . GLN A 1 191 ? -5.672 -5.402 16.647 1.00 94.88 191 GLN A C 1
ATOM 1501 O O . GLN A 1 191 ? -5.017 -5.050 15.665 1.00 94.88 191 GLN A O 1
ATOM 1506 N N . GLU A 1 192 ? -7.002 -5.501 16.622 1.00 94.38 192 GLU A N 1
ATOM 1507 C CA . GLU A 1 192 ? -7.817 -5.202 15.441 1.00 94.38 192 GLU A CA 1
ATOM 1508 C C . GLU A 1 192 ? -7.719 -3.723 15.027 1.00 94.38 192 GLU A C 1
ATOM 1510 O O . GLU A 1 192 ? -7.503 -3.410 13.860 1.00 94.38 192 GLU A O 1
ATOM 1515 N N . LEU A 1 193 ? -7.767 -2.785 15.974 1.00 94.81 193 LEU A N 1
ATOM 1516 C CA . LEU A 1 193 ? -7.571 -1.360 15.683 1.00 94.81 193 LEU A CA 1
ATOM 1517 C C . LEU A 1 193 ? -6.187 -1.063 15.113 1.00 94.81 193 LEU A C 1
ATOM 1519 O O . LEU A 1 193 ? -6.064 -0.235 14.214 1.00 94.81 193 LEU A O 1
ATOM 1523 N N . TYR A 1 194 ? -5.144 -1.727 15.609 1.00 97.62 194 TYR A N 1
ATOM 1524 C CA . TYR A 1 194 ? -3.803 -1.610 15.052 1.00 97.62 194 TYR A CA 1
ATOM 1525 C C . TYR A 1 194 ? -3.729 -2.173 13.629 1.00 97.62 194 TYR A C 1
ATOM 1527 O O . TYR A 1 194 ? -3.056 -1.574 12.789 1.00 97.62 194 TYR A O 1
ATOM 1535 N N . LEU A 1 195 ? -4.444 -3.259 13.321 1.00 97.94 195 LEU A N 1
ATOM 1536 C CA . LEU A 1 195 ? -4.570 -3.768 11.953 1.00 97.94 195 LEU A CA 1
ATOM 1537 C C . LEU A 1 195 ? -5.205 -2.709 11.042 1.00 97.94 195 LEU A C 1
ATOM 1539 O O . LEU A 1 195 ? -4.599 -2.304 10.048 1.00 97.94 195 LEU A O 1
ATOM 1543 N N . LEU A 1 196 ? -6.376 -2.199 11.425 1.00 97.44 196 LEU A N 1
ATOM 154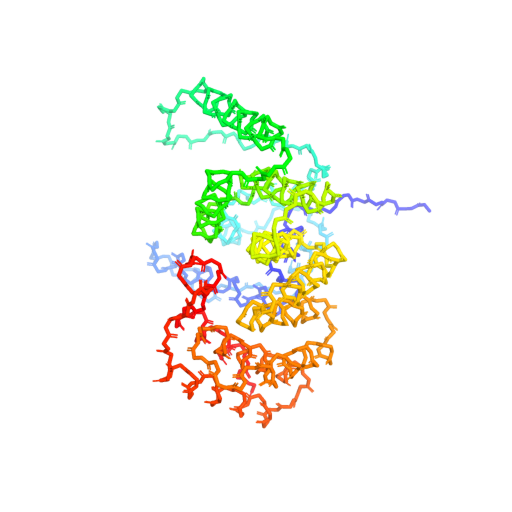4 C CA . LEU A 1 196 ? -7.132 -1.204 10.660 1.00 97.44 196 LEU A CA 1
ATOM 1545 C C . LEU A 1 196 ? -6.332 0.099 10.475 1.00 97.44 196 LEU A C 1
ATOM 1547 O O . LEU A 1 196 ? -6.190 0.609 9.360 1.00 97.44 196 LEU A O 1
ATOM 1551 N N . ALA A 1 197 ? -5.710 0.597 11.545 1.00 97.94 197 ALA A N 1
ATOM 1552 C CA . ALA A 1 197 ? -4.830 1.760 11.497 1.00 97.94 197 ALA A CA 1
ATOM 1553 C C . ALA A 1 197 ? -3.604 1.520 10.602 1.00 97.94 197 ALA A C 1
ATOM 1555 O O . ALA A 1 197 ? -3.168 2.423 9.882 1.00 97.94 197 ALA A O 1
ATOM 1556 N N . GLY A 1 198 ? -3.045 0.309 10.622 1.00 98.62 198 GLY A N 1
ATOM 1557 C CA . GLY A 1 198 ? -1.915 -0.078 9.787 1.00 98.62 198 GLY A CA 1
ATOM 1558 C C . GLY A 1 198 ? -2.266 -0.114 8.302 1.00 98.62 198 GLY A C 1
ATOM 1559 O O . GLY A 1 198 ? -1.517 0.438 7.491 1.00 98.62 198 GLY A O 1
ATOM 1560 N N . ILE A 1 199 ? -3.426 -0.672 7.947 1.00 98.69 199 ILE A N 1
ATOM 1561 C CA . ILE A 1 199 ? -3.941 -0.668 6.573 1.00 98.69 199 ILE A CA 1
ATOM 1562 C C . ILE A 1 199 ? -4.163 0.770 6.092 1.00 98.69 199 ILE A C 1
ATOM 1564 O O . ILE A 1 199 ? -3.591 1.164 5.073 1.00 98.69 199 ILE A O 1
ATOM 1568 N N . ALA A 1 200 ? -4.913 1.584 6.845 1.00 98.50 200 ALA A N 1
ATOM 1569 C CA . ALA A 1 200 ? -5.188 2.976 6.483 1.00 98.50 200 ALA A CA 1
ATOM 1570 C C . ALA A 1 200 ? -3.890 3.783 6.290 1.00 98.50 200 ALA A C 1
ATOM 1572 O O . ALA A 1 200 ? -3.716 4.472 5.281 1.00 98.50 200 ALA A O 1
ATOM 1573 N N . SER A 1 201 ? -2.925 3.619 7.203 1.00 98.75 201 SER A N 1
ATOM 1574 C CA . SER A 1 201 ? -1.600 4.244 7.107 1.00 98.75 201 SER A CA 1
ATOM 1575 C C . SER A 1 201 ? -0.827 3.788 5.871 1.00 98.75 201 SER A C 1
ATOM 1577 O O . SER A 1 201 ? -0.184 4.597 5.206 1.00 98.75 201 SER A O 1
ATOM 1579 N N . GLY A 1 202 ? -0.884 2.505 5.512 1.00 98.62 202 GLY A N 1
ATOM 1580 C CA . GLY A 1 202 ? -0.213 2.008 4.314 1.00 98.62 202 GLY A CA 1
ATOM 1581 C C . GLY A 1 202 ? -0.870 2.486 3.014 1.00 98.62 202 GLY A C 1
ATOM 1582 O O . GLY A 1 202 ? -0.166 2.838 2.064 1.00 98.62 202 GLY A O 1
ATOM 1583 N N . ILE A 1 203 ? -2.200 2.612 2.973 1.00 98.50 203 ILE A N 1
ATOM 1584 C CA . ILE A 1 203 ? -2.899 3.215 1.828 1.00 98.50 203 ILE A CA 1
ATOM 1585 C C . ILE A 1 203 ? -2.538 4.704 1.713 1.00 98.50 203 ILE A C 1
ATOM 1587 O O . ILE A 1 203 ? -2.232 5.180 0.618 1.00 98.50 203 ILE A O 1
ATOM 1591 N N . LEU A 1 204 ? -2.464 5.435 2.831 1.00 98.06 204 LEU A N 1
ATOM 1592 C CA . LEU A 1 204 ? -1.974 6.818 2.855 1.00 98.06 204 LEU A CA 1
ATOM 1593 C C . LEU A 1 204 ? -0.497 6.927 2.463 1.00 98.06 204 LEU A C 1
ATOM 1595 O O . LEU A 1 204 ? -0.104 7.910 1.830 1.00 98.06 204 LEU A O 1
ATOM 1599 N N . ALA A 1 205 ? 0.325 5.917 2.755 1.00 98.00 205 ALA A N 1
ATOM 1600 C CA . ALA A 1 205 ? 1.695 5.855 2.261 1.00 98.00 205 ALA A CA 1
ATOM 1601 C C . ALA A 1 205 ? 1.724 5.752 0.732 1.00 98.00 205 ALA A C 1
ATOM 1603 O O . ALA A 1 205 ? 2.452 6.502 0.077 1.00 98.00 205 ALA A O 1
ATOM 1604 N N . LYS A 1 206 ? 0.887 4.883 0.151 1.00 96.00 206 LYS A N 1
ATOM 1605 C CA . LYS A 1 206 ? 0.737 4.773 -1.305 1.00 96.00 206 LYS A CA 1
ATOM 1606 C C . LYS A 1 206 ? 0.174 6.056 -1.924 1.00 96.00 206 LYS A C 1
ATOM 1608 O O . LYS A 1 206 ? 0.688 6.497 -2.946 1.00 96.00 206 LYS A O 1
ATOM 1613 N N . ALA A 1 207 ? -0.804 6.697 -1.286 1.00 90.50 207 ALA A N 1
ATOM 1614 C CA . ALA A 1 207 ? -1.347 7.986 -1.715 1.00 90.50 207 ALA A CA 1
ATOM 1615 C C . ALA A 1 207 ? -0.280 9.082 -1.731 1.00 90.50 207 ALA A C 1
ATOM 1617 O O . ALA A 1 207 ? -0.113 9.781 -2.726 1.00 90.50 207 ALA A O 1
ATOM 1618 N N . SER A 1 208 ? 0.487 9.194 -0.648 1.00 85.50 208 SER A N 1
ATOM 1619 C CA . SER A 1 208 ? 1.592 10.149 -0.552 1.00 85.50 208 SER A CA 1
ATOM 1620 C C . SER A 1 208 ? 2.644 9.888 -1.635 1.00 85.50 208 SER A C 1
ATOM 1622 O O . SER A 1 208 ? 3.158 10.825 -2.244 1.00 85.50 208 SER A O 1
ATOM 1624 N N . HIS A 1 209 ? 2.923 8.611 -1.921 1.00 86.25 209 HIS A N 1
ATOM 1625 C CA . HIS A 1 209 ? 3.827 8.205 -2.992 1.00 86.25 209 HIS A CA 1
ATOM 1626 C C . HIS A 1 209 ? 3.308 8.620 -4.378 1.00 86.25 209 HIS A C 1
ATOM 1628 O O . HIS A 1 209 ? 4.069 9.201 -5.149 1.00 86.25 209 HIS A O 1
ATOM 1634 N N . ASP A 1 210 ? 2.023 8.402 -4.668 1.00 84.69 210 ASP A N 1
ATOM 1635 C CA . ASP A 1 210 ? 1.392 8.776 -5.944 1.00 84.69 210 ASP A CA 1
ATOM 1636 C C . ASP A 1 210 ? 1.349 10.295 -6.164 1.00 84.69 210 ASP A C 1
ATOM 1638 O O . ASP A 1 210 ? 1.388 10.771 -7.299 1.00 84.69 210 ASP A O 1
ATOM 1642 N N . LEU A 1 211 ? 1.321 11.068 -5.076 1.00 82.56 211 LEU A N 1
ATOM 1643 C CA . LEU A 1 211 ? 1.445 12.527 -5.097 1.00 82.56 211 LEU A CA 1
ATOM 1644 C C . LEU A 1 211 ? 2.901 13.014 -5.230 1.00 82.56 211 LEU A C 1
ATOM 1646 O O . LEU A 1 211 ? 3.133 14.217 -5.360 1.00 82.56 211 LEU A O 1
ATOM 1650 N N . GLY A 1 212 ? 3.881 12.107 -5.219 1.00 80.12 212 GLY A N 1
ATOM 1651 C CA . GLY A 1 212 ? 5.307 12.423 -5.312 1.00 80.12 212 GLY A CA 1
ATOM 1652 C C . GLY A 1 212 ? 5.960 12.845 -3.991 1.00 80.12 212 GLY A C 1
ATOM 1653 O O . GLY A 1 212 ? 7.145 13.182 -3.981 1.00 80.12 212 GLY A O 1
ATOM 1654 N N . ASP A 1 213 ? 5.243 12.796 -2.865 1.00 83.69 213 ASP A N 1
ATOM 1655 C CA . ASP A 1 213 ? 5.792 13.111 -1.545 1.00 83.69 213 ASP A CA 1
ATOM 1656 C C . ASP A 1 213 ? 6.384 11.860 -0.883 1.00 83.69 213 ASP A C 1
ATOM 1658 O O . ASP A 1 213 ? 5.786 11.205 -0.024 1.00 83.69 213 ASP A O 1
ATOM 1662 N N . SER A 1 214 ? 7.616 11.534 -1.278 1.00 84.69 214 SER A N 1
ATOM 1663 C CA . SER A 1 214 ? 8.341 10.370 -0.751 1.00 84.69 214 SER A CA 1
ATOM 1664 C C . SER A 1 214 ? 8.619 10.459 0.755 1.00 84.69 214 SER A C 1
ATOM 1666 O O . SER A 1 214 ? 8.765 9.427 1.415 1.00 84.69 214 SER A O 1
ATOM 1668 N N . ARG A 1 215 ? 8.703 11.673 1.321 1.00 90.69 215 ARG A N 1
ATOM 1669 C CA . ARG A 1 215 ? 8.960 11.862 2.754 1.00 90.69 215 ARG A CA 1
ATOM 1670 C C . ARG A 1 215 ? 7.723 11.478 3.554 1.00 90.69 215 ARG A C 1
ATOM 1672 O O . ARG A 1 215 ? 7.835 10.645 4.452 1.00 90.69 215 ARG A O 1
ATOM 1679 N N . SER A 1 216 ? 6.570 12.043 3.208 1.00 90.56 216 SER A N 1
ATOM 1680 C CA . SER A 1 216 ? 5.298 11.711 3.858 1.00 90.56 216 SER A CA 1
ATOM 1681 C C . SER A 1 216 ? 4.928 10.248 3.628 1.00 90.56 216 SER A C 1
ATOM 1683 O O . SER A 1 216 ? 4.537 9.570 4.576 1.00 90.56 216 SER A O 1
ATOM 1685 N N . ALA A 1 217 ? 5.180 9.717 2.426 1.00 92.44 217 ALA A N 1
ATOM 1686 C CA . ALA A 1 217 ? 4.983 8.301 2.123 1.00 92.44 217 ALA A CA 1
ATOM 1687 C C . ALA A 1 217 ? 5.785 7.389 3.056 1.00 92.44 217 ALA A C 1
ATOM 1689 O O . ALA A 1 217 ? 5.244 6.439 3.614 1.00 92.44 217 ALA A O 1
ATOM 1690 N N . MET A 1 218 ? 7.067 7.688 3.274 1.00 97.75 218 MET A N 1
ATOM 1691 C CA . MET A 1 218 ? 7.904 6.889 4.167 1.00 97.75 218 MET A CA 1
ATOM 1692 C C . MET A 1 218 ? 7.505 7.042 5.642 1.00 97.75 218 MET A C 1
ATOM 1694 O O . MET A 1 218 ? 7.592 6.072 6.393 1.00 97.75 218 MET A O 1
ATOM 1698 N N . THR A 1 219 ? 7.058 8.226 6.075 1.00 97.94 219 THR A N 1
ATOM 1699 C CA . THR A 1 219 ? 6.494 8.412 7.424 1.00 97.94 219 THR A CA 1
ATOM 1700 C C . THR A 1 219 ? 5.269 7.522 7.614 1.00 97.94 219 THR A C 1
ATOM 1702 O O . THR A 1 219 ? 5.252 6.713 8.537 1.00 97.94 219 THR A O 1
ATOM 1705 N N . GLN A 1 220 ? 4.308 7.590 6.692 1.00 98.19 220 GLN A N 1
ATOM 1706 C CA . GLN A 1 220 ? 3.098 6.772 6.723 1.00 98.19 220 GLN A CA 1
ATOM 1707 C C . GLN A 1 220 ? 3.416 5.270 6.667 1.00 98.19 220 GLN A C 1
ATOM 1709 O O . GLN A 1 220 ? 2.877 4.495 7.449 1.00 98.19 220 GLN A O 1
ATOM 1714 N N . ALA A 1 221 ? 4.373 4.850 5.832 1.00 98.69 221 ALA A N 1
ATOM 1715 C CA . ALA A 1 221 ? 4.797 3.451 5.755 1.00 98.69 221 ALA A CA 1
ATOM 1716 C C . ALA A 1 221 ? 5.481 2.962 7.045 1.00 98.69 221 ALA A C 1
ATOM 1718 O O . ALA A 1 221 ? 5.379 1.791 7.399 1.00 98.69 221 ALA A O 1
ATOM 1719 N N . ARG A 1 222 ? 6.206 3.825 7.765 1.00 98.56 222 ARG A N 1
ATOM 1720 C CA . ARG A 1 222 ? 6.790 3.469 9.069 1.00 98.56 222 ARG A CA 1
ATOM 1721 C C . ARG A 1 222 ? 5.721 3.353 10.145 1.00 98.56 222 ARG A C 1
ATOM 1723 O O . ARG A 1 222 ? 5.762 2.389 10.901 1.00 98.56 222 ARG A O 1
ATOM 1730 N N . THR A 1 223 ? 4.764 4.276 10.172 1.00 98.62 223 THR A N 1
ATOM 1731 C CA . THR A 1 223 ? 3.605 4.191 11.067 1.00 98.62 223 THR A CA 1
ATOM 1732 C C . THR A 1 223 ? 2.813 2.915 10.800 1.00 98.62 223 THR A C 1
ATOM 1734 O O . THR A 1 223 ? 2.583 2.146 11.726 1.00 98.62 223 THR A O 1
ATOM 1737 N N . ALA A 1 224 ? 2.522 2.615 9.530 1.00 98.75 224 ALA A N 1
ATOM 1738 C CA . ALA A 1 224 ? 1.859 1.381 9.119 1.00 98.75 224 ALA A CA 1
ATOM 1739 C C . ALA A 1 224 ? 2.595 0.130 9.617 1.00 98.75 224 ALA A C 1
ATOM 1741 O O . ALA A 1 224 ? 1.961 -0.811 10.079 1.00 98.75 224 ALA A O 1
ATOM 1742 N N . TYR A 1 225 ? 3.932 0.128 9.566 1.00 98.62 225 TYR A N 1
ATOM 1743 C CA . TYR A 1 225 ? 4.729 -0.999 10.047 1.00 98.62 225 TYR A CA 1
ATOM 1744 C C . TYR A 1 225 ? 4.623 -1.166 11.565 1.00 98.62 225 TYR A C 1
ATOM 1746 O O . TYR A 1 225 ? 4.466 -2.285 12.035 1.00 98.62 225 TYR A O 1
ATOM 1754 N N . VAL A 1 226 ? 4.689 -0.072 12.331 1.00 98.38 226 VAL A N 1
ATOM 1755 C CA . VAL A 1 226 ? 4.513 -0.108 13.794 1.00 98.38 226 VAL A CA 1
ATOM 1756 C C . VAL A 1 226 ? 3.114 -0.602 14.156 1.00 98.38 226 VAL A C 1
ATOM 1758 O O . VAL A 1 226 ? 2.968 -1.431 15.048 1.00 98.38 226 VAL A O 1
ATOM 1761 N N . SER A 1 227 ? 2.083 -0.144 13.449 1.00 98.44 227 SER A N 1
ATOM 1762 C CA . SER A 1 227 ? 0.716 -0.628 13.636 1.00 98.44 227 SER A CA 1
ATOM 1763 C C . SER A 1 227 ? 0.598 -2.118 13.299 1.00 98.44 227 SER A C 1
ATOM 1765 O O . SER A 1 227 ? 0.098 -2.883 14.111 1.00 98.44 227 SER A O 1
ATOM 1767 N N . ALA A 1 228 ? 1.161 -2.572 12.177 1.00 98.06 228 ALA A N 1
ATOM 1768 C CA . ALA A 1 228 ? 1.201 -3.991 11.819 1.00 98.06 228 ALA A CA 1
ATOM 1769 C C . ALA A 1 228 ? 1.990 -4.847 12.828 1.00 98.06 228 ALA A C 1
ATOM 1771 O O . ALA A 1 228 ? 1.705 -6.031 13.012 1.00 98.06 228 ALA A O 1
ATOM 1772 N N . ASP A 1 229 ? 2.999 -4.262 13.480 1.00 97.25 229 ASP A N 1
ATOM 1773 C CA . ASP A 1 229 ? 3.759 -4.916 14.539 1.00 97.25 229 ASP A CA 1
ATOM 1774 C C . ASP A 1 229 ? 2.904 -5.141 15.787 1.00 97.25 229 ASP A C 1
ATOM 1776 O O . ASP A 1 229 ? 2.785 -6.282 16.224 1.00 97.25 229 ASP A O 1
ATOM 1780 N N . ASN A 1 230 ? 2.224 -4.095 16.264 1.00 97.38 230 ASN A N 1
ATOM 1781 C CA . ASN A 1 230 ? 1.298 -4.172 17.400 1.00 97.38 230 ASN A CA 1
ATOM 1782 C C . ASN A 1 230 ? 0.039 -5.008 17.112 1.00 97.38 230 ASN A C 1
ATOM 1784 O O . ASN A 1 230 ? -0.549 -5.562 18.033 1.00 97.38 230 ASN A O 1
ATOM 1788 N N . ALA A 1 231 ? -0.370 -5.114 15.846 1.00 97.12 231 ALA A N 1
ATOM 1789 C CA . ALA A 1 231 ? -1.444 -6.005 15.413 1.00 97.12 231 ALA A CA 1
ATOM 1790 C C . ALA A 1 231 ? -1.009 -7.480 15.340 1.00 97.12 231 ALA A C 1
ATOM 1792 O O . ALA A 1 231 ? -1.841 -8.359 15.137 1.00 97.12 231 ALA A O 1
ATOM 1793 N N . GLU A 1 232 ? 0.293 -7.764 15.440 1.00 96.12 232 GLU A N 1
ATOM 1794 C CA . GLU A 1 232 ? 0.877 -9.090 15.200 1.00 96.12 232 GLU A CA 1
ATOM 1795 C C . GLU A 1 232 ? 0.538 -9.681 13.814 1.00 96.12 232 GLU A C 1
ATOM 1797 O O . GLU A 1 232 ? 0.537 -10.894 13.616 1.00 96.12 232 GLU A O 1
ATOM 1802 N N . HIS A 1 233 ? 0.301 -8.821 12.816 1.00 96.44 233 HIS A N 1
ATOM 1803 C CA . HIS A 1 233 ? -0.215 -9.233 11.510 1.00 96.44 233 HIS A CA 1
ATOM 1804 C C . HIS A 1 233 ? 0.893 -9.365 10.458 1.00 96.44 233 HIS A C 1
ATOM 1806 O O . HIS A 1 233 ? 1.401 -8.381 9.910 1.00 96.44 233 HIS A O 1
ATOM 1812 N N . GLN A 1 234 ? 1.257 -10.605 10.124 1.00 95.38 234 GLN A N 1
ATOM 1813 C CA . GLN A 1 234 ? 2.423 -10.887 9.279 1.00 95.38 234 GLN A CA 1
ATOM 1814 C C . GLN A 1 234 ? 2.246 -10.459 7.817 1.00 95.38 234 GLN A C 1
ATOM 1816 O O . GLN A 1 234 ? 3.147 -9.819 7.267 1.00 95.38 234 GLN A O 1
ATOM 1821 N N . SER A 1 235 ? 1.086 -10.717 7.205 1.00 95.94 235 SER A N 1
ATOM 1822 C CA . SER A 1 235 ? 0.824 -10.293 5.821 1.00 95.94 235 SER A CA 1
ATOM 1823 C C . SER A 1 235 ? 0.844 -8.774 5.666 1.00 95.94 235 SER A C 1
ATOM 1825 O O . SER A 1 235 ? 1.461 -8.259 4.731 1.00 95.94 235 SER A O 1
ATOM 1827 N N . LEU A 1 236 ? 0.293 -8.028 6.632 1.00 97.88 236 LEU A N 1
ATOM 1828 C CA . LEU A 1 236 ? 0.374 -6.571 6.632 1.00 97.88 236 LEU A CA 1
ATOM 1829 C C . LEU A 1 236 ? 1.820 -6.078 6.781 1.00 97.88 236 LEU A C 1
ATOM 1831 O O . LEU A 1 236 ? 2.237 -5.194 6.034 1.00 97.88 236 LEU A O 1
ATOM 1835 N N . ARG A 1 237 ? 2.627 -6.662 7.682 1.00 97.88 237 ARG A N 1
ATOM 1836 C CA . ARG A 1 237 ? 4.060 -6.320 7.796 1.00 97.88 237 ARG A CA 1
ATOM 1837 C C . ARG A 1 237 ? 4.779 -6.529 6.461 1.00 97.88 237 ARG A C 1
ATOM 1839 O O . ARG A 1 237 ? 5.520 -5.646 6.026 1.00 97.88 237 ARG A O 1
ATOM 1846 N N . ALA A 1 238 ? 4.526 -7.654 5.790 1.00 97.12 238 ALA A N 1
ATOM 1847 C CA . ALA A 1 238 ? 5.086 -7.969 4.480 1.00 97.12 238 ALA A CA 1
ATOM 1848 C C . ALA A 1 238 ? 4.663 -6.953 3.404 1.00 97.12 238 ALA A C 1
ATOM 1850 O O . ALA A 1 238 ? 5.514 -6.405 2.697 1.00 97.12 238 ALA A O 1
ATOM 1851 N N . TRP A 1 239 ? 3.373 -6.627 3.324 1.00 98.12 239 TRP A N 1
ATOM 1852 C CA . TRP A 1 239 ? 2.859 -5.620 2.397 1.00 98.12 239 TRP A CA 1
ATOM 1853 C C . TRP A 1 239 ? 3.465 -4.232 2.663 1.00 98.12 239 TRP A C 1
ATOM 1855 O O . TRP A 1 239 ? 3.928 -3.559 1.740 1.00 98.12 239 TRP A O 1
ATOM 1865 N N . VAL A 1 240 ? 3.597 -3.824 3.927 1.00 98.62 240 VAL A N 1
ATOM 1866 C CA . VAL A 1 240 ? 4.238 -2.552 4.290 1.00 98.62 240 VAL A CA 1
ATOM 1867 C C . VAL A 1 240 ? 5.728 -2.531 3.926 1.00 98.62 240 VAL A C 1
ATOM 1869 O O . VAL A 1 240 ? 6.226 -1.504 3.456 1.00 98.62 240 VAL A O 1
ATOM 1872 N N . ARG A 1 241 ? 6.458 -3.648 4.056 1.00 98.50 241 ARG A N 1
ATOM 1873 C CA . ARG A 1 241 ? 7.829 -3.751 3.513 1.00 98.50 241 ARG A CA 1
ATOM 1874 C C . ARG A 1 241 ? 7.854 -3.569 1.997 1.00 98.50 241 ARG A C 1
ATOM 1876 O O . ARG A 1 241 ? 8.747 -2.896 1.479 1.00 98.50 241 ARG A O 1
ATOM 1883 N N . GLY A 1 242 ? 6.848 -4.093 1.300 1.00 98.38 242 GLY A N 1
ATOM 1884 C CA . GLY A 1 242 ? 6.636 -3.847 -0.124 1.00 98.38 242 GLY A CA 1
ATOM 1885 C C . GLY A 1 242 ? 6.451 -2.359 -0.438 1.00 98.38 242 GLY A C 1
ATOM 1886 O O . GLY A 1 242 ? 7.122 -1.826 -1.323 1.00 98.38 242 GLY A O 1
ATOM 1887 N N . LEU A 1 243 ? 5.628 -1.645 0.338 1.00 98.50 243 LEU A N 1
ATOM 1888 C CA . LEU A 1 243 ? 5.465 -0.192 0.203 1.00 98.50 243 LEU A CA 1
ATOM 1889 C C . LEU A 1 243 ? 6.777 0.561 0.432 1.00 98.50 243 LEU A C 1
ATOM 1891 O O . LEU A 1 243 ? 7.129 1.426 -0.367 1.00 98.50 243 LEU A O 1
ATOM 1895 N N . GLN A 1 244 ? 7.524 0.226 1.486 1.00 98.81 244 GLN A N 1
ATOM 1896 C CA . GLN A 1 244 ? 8.816 0.855 1.772 1.00 98.81 244 GLN A CA 1
ATOM 1897 C C . GLN A 1 244 ? 9.804 0.652 0.616 1.00 98.81 244 GLN A C 1
ATOM 1899 O O . GLN A 1 244 ? 10.452 1.614 0.208 1.00 98.81 244 GLN A O 1
ATOM 1904 N N . SER A 1 245 ? 9.854 -0.559 0.048 1.00 98.62 245 SER A N 1
ATOM 1905 C CA . SER A 1 245 ? 10.661 -0.879 -1.134 1.00 98.62 245 SER A CA 1
ATOM 1906 C C . SER A 1 245 ? 10.225 -0.088 -2.373 1.00 98.62 245 SER A C 1
ATOM 1908 O O . SER A 1 245 ? 11.058 0.498 -3.063 1.00 98.62 245 SER A O 1
ATOM 1910 N N . LEU A 1 246 ? 8.917 -0.003 -2.635 1.00 97.88 246 LEU A N 1
ATOM 1911 C CA . LEU A 1 246 ? 8.363 0.775 -3.745 1.00 97.88 246 LEU A CA 1
ATOM 1912 C C . LEU A 1 246 ? 8.722 2.264 -3.629 1.00 97.88 246 LEU A C 1
ATOM 1914 O O . LEU A 1 246 ? 9.146 2.876 -4.609 1.00 97.88 246 LEU A O 1
ATOM 1918 N N . ILE A 1 247 ? 8.559 2.841 -2.437 1.00 96.19 247 ILE A N 1
ATOM 1919 C CA . ILE A 1 247 ? 8.833 4.258 -2.179 1.00 96.19 247 ILE A CA 1
ATOM 1920 C C . ILE A 1 247 ? 10.318 4.559 -2.402 1.00 96.19 247 ILE A C 1
ATOM 1922 O O . ILE A 1 247 ? 10.650 5.537 -3.070 1.00 96.19 247 ILE A O 1
ATOM 1926 N N . THR A 1 248 ? 11.227 3.729 -1.881 1.00 95.38 248 THR A N 1
ATOM 1927 C CA . THR A 1 248 ? 12.670 3.952 -2.056 1.00 95.38 248 THR A CA 1
ATOM 1928 C C . THR A 1 248 ? 13.147 3.683 -3.478 1.00 95.38 248 THR A C 1
ATOM 1930 O O . THR A 1 248 ? 14.027 4.402 -3.949 1.00 95.38 248 THR A O 1
ATOM 1933 N N . TYR A 1 249 ? 12.540 2.724 -4.186 1.00 94.12 249 TYR A N 1
ATOM 1934 C CA . TYR A 1 249 ? 12.801 2.484 -5.607 1.00 94.12 249 TYR A CA 1
ATOM 1935 C C . TYR A 1 249 ? 12.586 3.769 -6.411 1.00 94.12 249 TYR A C 1
ATOM 1937 O O . TYR A 1 249 ? 13.503 4.271 -7.058 1.00 94.12 249 TYR A O 1
ATOM 1945 N N . TRP A 1 250 ? 11.401 4.368 -6.293 1.00 88.50 250 TRP A N 1
ATOM 1946 C CA . TRP A 1 250 ? 11.066 5.589 -7.027 1.00 88.50 250 TRP A CA 1
ATOM 1947 C C . TRP A 1 250 ? 11.777 6.841 -6.509 1.00 88.50 250 TRP A C 1
ATOM 1949 O O . TRP A 1 250 ? 11.942 7.801 -7.258 1.00 88.50 250 TRP A O 1
ATOM 1959 N N . ALA A 1 251 ? 12.257 6.825 -5.265 1.00 87.69 251 ALA A N 1
ATOM 1960 C CA . ALA A 1 251 ? 13.137 7.861 -4.734 1.00 87.69 251 ALA A CA 1
ATOM 1961 C C . ALA A 1 251 ? 14.591 7.757 -5.249 1.00 87.69 251 ALA A C 1
ATOM 1963 O O . ALA A 1 251 ? 15.449 8.502 -4.776 1.00 87.69 251 ALA A O 1
ATOM 1964 N N . GLY A 1 252 ? 14.894 6.837 -6.175 1.00 87.94 252 GLY A N 1
ATOM 1965 C CA . GLY A 1 252 ? 16.237 6.656 -6.734 1.00 87.94 252 GLY A CA 1
ATOM 1966 C C . GLY A 1 252 ? 17.220 6.006 -5.759 1.00 87.94 252 GLY A C 1
ATOM 1967 O O . GLY A 1 252 ? 18.424 6.229 -5.856 1.00 87.94 252 GLY A O 1
ATOM 1968 N N . ARG A 1 253 ? 16.715 5.220 -4.800 1.00 93.38 253 ARG A N 1
ATOM 1969 C CA . ARG A 1 253 ? 17.500 4.544 -3.756 1.00 93.38 253 ARG A CA 1
ATOM 1970 C C . ARG A 1 253 ? 17.390 3.018 -3.905 1.00 93.38 253 ARG A C 1
ATOM 1972 O O . ARG A 1 253 ? 16.759 2.363 -3.070 1.00 93.38 253 ARG A O 1
ATOM 1979 N N . PRO A 1 254 ? 17.968 2.428 -4.970 1.00 92.94 254 PRO A N 1
ATOM 1980 C CA . PRO A 1 254 ? 17.800 1.009 -5.287 1.00 92.94 254 PRO A CA 1
ATOM 1981 C C . PRO A 1 254 ? 18.321 0.061 -4.198 1.00 92.94 254 PRO A C 1
ATOM 1983 O O . PRO A 1 254 ? 17.722 -0.987 -3.969 1.00 92.94 254 PRO A O 1
ATOM 1986 N N . GLN A 1 255 ? 19.395 0.426 -3.490 1.00 97.88 255 GLN A N 1
ATOM 1987 C CA . GLN A 1 255 ? 19.938 -0.379 -2.391 1.00 97.88 255 GLN A CA 1
ATOM 1988 C C . GLN A 1 255 ? 18.926 -0.500 -1.247 1.00 97.88 255 GLN A C 1
ATOM 1990 O O . GLN A 1 255 ? 18.689 -1.594 -0.740 1.00 97.88 255 GLN A O 1
ATOM 1995 N N . ASP A 1 256 ? 18.275 0.607 -0.882 1.00 98.00 256 ASP A N 1
ATOM 1996 C CA . ASP A 1 256 ? 17.232 0.602 0.144 1.00 98.00 256 ASP A CA 1
ATOM 1997 C C . ASP A 1 256 ? 15.980 -0.143 -0.331 1.00 98.00 256 ASP A C 1
ATOM 1999 O O . ASP A 1 256 ? 15.318 -0.815 0.456 1.00 98.00 256 ASP A O 1
ATOM 2003 N N . ALA A 1 257 ? 15.651 -0.053 -1.624 1.00 97.75 257 ALA A N 1
ATOM 2004 C CA . ALA A 1 257 ? 14.556 -0.817 -2.217 1.00 97.75 257 ALA A CA 1
ATOM 2005 C C . ALA A 1 257 ? 14.788 -2.329 -2.110 1.00 97.75 257 ALA A C 1
ATOM 2007 O O . ALA A 1 257 ? 13.897 -3.052 -1.653 1.00 97.75 257 ALA A O 1
ATOM 2008 N N . ALA A 1 258 ? 15.990 -2.795 -2.462 1.00 97.94 258 ALA A N 1
ATOM 2009 C CA . ALA A 1 258 ? 16.388 -4.191 -2.312 1.00 97.94 258 ALA A CA 1
ATOM 2010 C C . ALA A 1 258 ? 16.408 -4.606 -0.834 1.00 97.94 258 ALA A C 1
ATOM 2012 O O . ALA A 1 258 ? 15.914 -5.678 -0.490 1.00 97.94 258 ALA A O 1
ATOM 2013 N N . HIS A 1 259 ? 16.899 -3.736 0.055 1.00 98.31 259 HIS A N 1
ATOM 2014 C CA . HIS A 1 259 ? 16.918 -3.984 1.494 1.00 98.31 259 HIS A CA 1
ATOM 2015 C C . HIS A 1 259 ? 15.510 -4.201 2.067 1.00 98.31 259 HIS A C 1
ATOM 2017 O O . HIS A 1 259 ? 15.267 -5.222 2.709 1.00 98.31 259 HIS A O 1
ATOM 2023 N N . TYR A 1 260 ? 14.558 -3.299 1.802 1.00 98.50 260 TYR A N 1
ATOM 2024 C CA . TYR A 1 260 ? 13.184 -3.450 2.291 1.00 98.50 260 TYR A CA 1
ATOM 2025 C C . TYR A 1 260 ? 12.473 -4.672 1.696 1.00 98.50 260 TYR A C 1
ATOM 2027 O O . TYR A 1 260 ? 11.782 -5.382 2.428 1.00 98.50 260 TYR A O 1
ATOM 2035 N N . ALA A 1 261 ? 12.680 -4.972 0.408 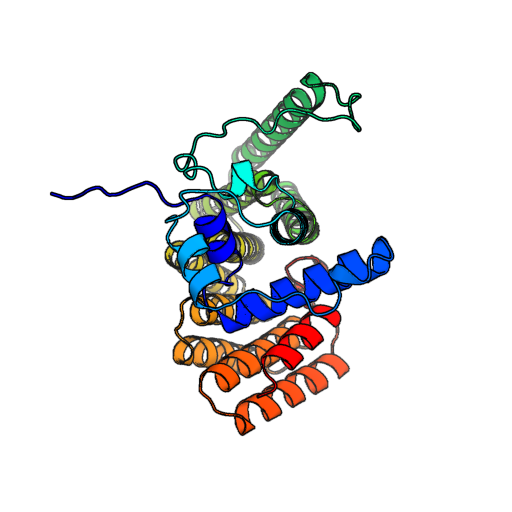1.00 97.62 261 ALA A N 1
ATOM 2036 C CA . ALA A 1 261 ? 12.133 -6.184 -0.207 1.00 97.62 261 ALA A CA 1
ATOM 2037 C C . ALA A 1 261 ? 12.732 -7.466 0.405 1.00 97.62 261 ALA A C 1
ATOM 2039 O O . ALA A 1 261 ? 12.022 -8.456 0.603 1.00 97.62 261 ALA A O 1
ATOM 2040 N N . GLY A 1 262 ? 14.022 -7.439 0.752 1.00 96.12 262 GLY A N 1
ATOM 2041 C CA . GLY A 1 262 ? 14.709 -8.514 1.463 1.00 96.12 262 GLY A CA 1
ATOM 2042 C C . GLY A 1 262 ? 14.165 -8.724 2.876 1.00 96.12 262 GLY A C 1
ATOM 2043 O O . GLY A 1 262 ? 13.847 -9.855 3.234 1.00 96.12 262 GLY A O 1
ATOM 2044 N N . LEU A 1 263 ? 13.972 -7.643 3.645 1.00 96.31 263 LEU A N 1
ATOM 2045 C CA . LEU A 1 263 ? 13.326 -7.707 4.963 1.00 96.31 263 LEU A CA 1
ATOM 2046 C C . LEU A 1 263 ? 11.936 -8.343 4.867 1.00 96.31 263 LEU A C 1
ATOM 2048 O O . LEU A 1 263 ? 11.643 -9.267 5.619 1.00 96.31 263 LEU A O 1
ATOM 2052 N N . GLY A 1 264 ? 11.114 -7.908 3.906 1.00 93.81 264 GLY A N 1
ATOM 2053 C CA . GLY A 1 264 ? 9.797 -8.501 3.672 1.00 93.81 264 GLY A CA 1
ATOM 2054 C C . GLY A 1 264 ? 9.876 -9.989 3.332 1.00 93.81 264 GLY A C 1
ATOM 2055 O O . GLY A 1 264 ? 9.153 -10.778 3.923 1.00 93.81 264 GLY A O 1
ATOM 2056 N N . SER A 1 265 ? 10.808 -10.391 2.461 1.00 89.88 265 SER A N 1
ATOM 2057 C CA . SER A 1 265 ? 10.974 -11.797 2.047 1.00 89.88 265 SER A CA 1
ATOM 2058 C C . SER A 1 265 ? 11.303 -12.742 3.215 1.00 89.88 265 SER A C 1
ATOM 2060 O O . SER A 1 265 ? 10.896 -13.901 3.202 1.00 89.88 265 SER A O 1
ATOM 2062 N N . VAL A 1 266 ? 12.035 -12.268 4.231 1.00 88.62 266 VAL A N 1
ATOM 2063 C CA . VAL A 1 266 ? 12.310 -13.049 5.453 1.00 88.62 266 VAL A CA 1
ATOM 2064 C C . VAL A 1 266 ? 11.048 -13.188 6.308 1.00 88.62 266 VAL A C 1
ATOM 2066 O O . VAL A 1 266 ? 10.809 -14.243 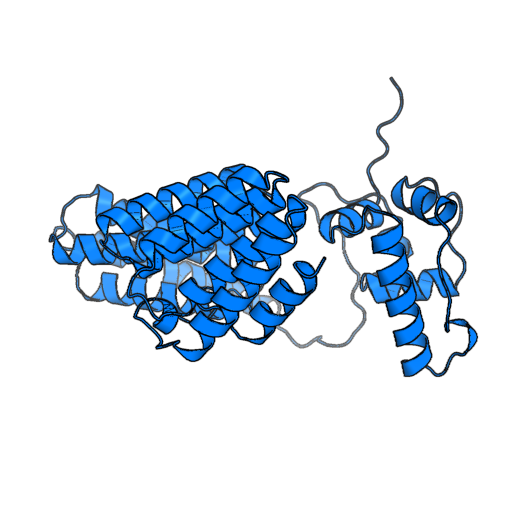6.887 1.00 88.62 266 VAL A O 1
ATOM 2069 N N . GLN A 1 267 ? 10.221 -12.142 6.363 1.00 84.25 267 GLN A N 1
ATOM 2070 C CA . GLN A 1 267 ? 8.983 -12.116 7.148 1.00 84.25 267 GLN A CA 1
ATOM 2071 C C . GLN A 1 267 ? 7.849 -12.938 6.516 1.00 84.25 267 GLN A C 1
ATOM 2073 O O . GLN A 1 267 ? 6.919 -13.315 7.219 1.00 84.25 267 GLN A O 1
ATOM 2078 N N . THR A 1 268 ? 7.927 -13.243 5.217 1.00 82.38 268 THR A N 1
ATOM 2079 C CA . THR A 1 268 ? 6.911 -14.024 4.493 1.00 82.38 268 THR A CA 1
ATOM 2080 C C . THR A 1 268 ? 7.095 -15.543 4.561 1.00 82.38 268 THR A C 1
ATOM 2082 O O . THR A 1 268 ? 6.416 -16.257 3.828 1.00 82.38 268 THR A O 1
ATOM 2085 N N . GLN A 1 269 ? 8.013 -16.082 5.372 1.00 80.88 269 GLN A N 1
ATOM 2086 C CA . GLN A 1 269 ? 8.153 -17.540 5.495 1.00 80.88 269 GLN A CA 1
ATOM 2087 C C . GLN A 1 269 ? 6.850 -18.161 6.027 1.00 80.88 269 GLN A C 1
ATOM 2089 O O . GLN A 1 269 ? 6.459 -17.899 7.160 1.00 80.88 269 GLN A O 1
ATOM 2094 N N . GLY A 1 270 ? 6.183 -18.973 5.200 1.00 84.81 270 GLY A N 1
ATOM 2095 C CA . GLY A 1 270 ? 4.888 -19.590 5.519 1.00 84.81 270 GLY A CA 1
ATOM 2096 C C . GLY A 1 270 ? 3.658 -18.735 5.190 1.00 84.81 270 GLY A C 1
ATOM 2097 O O . GLY A 1 270 ? 2.549 -19.146 5.513 1.00 84.81 270 GLY A O 1
ATOM 2098 N N . LEU A 1 271 ? 3.830 -17.567 4.560 1.00 91.75 271 LEU A N 1
ATOM 2099 C CA . LEU A 1 271 ? 2.713 -16.797 4.008 1.00 91.75 271 LEU A CA 1
ATOM 2100 C C . LEU A 1 271 ? 2.444 -17.215 2.564 1.00 91.75 271 LEU A C 1
ATOM 2102 O O . LEU A 1 271 ? 3.376 -17.487 1.806 1.00 91.75 271 LEU A O 1
ATOM 2106 N N . HIS A 1 272 ? 1.168 -17.204 2.188 1.00 93.44 272 HIS A N 1
ATOM 2107 C CA . HIS A 1 272 ? 0.700 -17.610 0.864 1.00 93.44 272 HIS A CA 1
ATOM 2108 C C . HIS A 1 272 ? -0.133 -16.523 0.163 1.00 93.44 272 HIS A C 1
ATOM 2110 O O . HIS A 1 272 ? -0.460 -16.676 -1.008 1.00 93.44 272 HIS A O 1
ATOM 2116 N N . GLY A 1 273 ? -0.399 -15.385 0.813 1.00 96.25 273 GLY A N 1
ATOM 2117 C CA . GLY A 1 273 ? -1.115 -14.268 0.198 1.00 96.25 273 GLY A CA 1
ATOM 2118 C C . GLY A 1 273 ? -0.335 -13.567 -0.917 1.00 96.25 273 GLY A C 1
ATOM 2119 O O . GLY A 1 273 ? 0.880 -13.746 -1.107 1.00 96.25 273 GLY A O 1
ATOM 2120 N N . THR A 1 274 ? -1.013 -12.697 -1.664 1.00 97.12 274 THR A N 1
ATOM 2121 C CA . THR A 1 274 ? -0.440 -12.052 -2.857 1.00 97.12 274 THR A CA 1
ATOM 2122 C C . THR A 1 274 ? 0.694 -11.065 -2.552 1.00 97.12 274 THR A C 1
ATOM 2124 O O . THR A 1 274 ? 1.504 -10.758 -3.439 1.00 97.12 274 THR A O 1
ATOM 2127 N N . ALA A 1 275 ? 0.827 -10.620 -1.297 1.00 96.25 275 ALA A N 1
ATOM 2128 C CA . ALA A 1 275 ? 1.946 -9.804 -0.824 1.00 96.25 275 ALA A CA 1
ATOM 2129 C C . ALA A 1 275 ? 3.313 -10.485 -1.037 1.00 96.25 275 ALA A C 1
ATOM 2131 O O . ALA A 1 275 ? 4.305 -9.805 -1.319 1.00 96.25 275 ALA A O 1
ATOM 2132 N N . THR A 1 276 ? 3.369 -11.820 -0.976 1.00 97.00 276 THR A N 1
ATOM 2133 C CA . THR A 1 276 ? 4.592 -12.603 -1.229 1.00 97.00 276 THR A CA 1
ATOM 2134 C C . THR A 1 276 ? 5.084 -12.432 -2.669 1.00 97.00 276 THR A C 1
ATOM 2136 O O . THR A 1 276 ? 6.254 -12.123 -2.918 1.00 97.00 276 THR A O 1
ATOM 2139 N N . VAL A 1 277 ? 4.158 -12.522 -3.626 1.00 98.06 277 VAL A N 1
ATOM 2140 C CA . VAL A 1 277 ? 4.414 -12.311 -5.052 1.00 98.06 277 VAL A CA 1
ATOM 2141 C C . VAL A 1 277 ? 4.856 -10.876 -5.311 1.00 98.06 277 VAL A C 1
ATOM 2143 O O . VAL A 1 277 ? 5.778 -10.628 -6.097 1.00 98.06 277 VAL A O 1
ATOM 2146 N N . TRP A 1 278 ? 4.211 -9.916 -4.645 1.00 97.94 278 TRP A N 1
ATOM 2147 C CA . TRP A 1 278 ? 4.544 -8.507 -4.796 1.00 97.94 278 TRP A CA 1
ATOM 2148 C C . TRP A 1 278 ? 5.955 -8.185 -4.300 1.00 97.94 278 TRP A C 1
ATOM 2150 O O . TRP A 1 278 ? 6.713 -7.529 -5.017 1.00 97.94 278 TRP A O 1
ATOM 2160 N N . LEU A 1 279 ? 6.341 -8.691 -3.126 1.00 97.56 279 LEU A N 1
ATOM 2161 C CA . LEU A 1 279 ? 7.683 -8.518 -2.563 1.00 97.56 279 LEU A CA 1
ATOM 2162 C C . LEU A 1 279 ? 8.774 -9.087 -3.473 1.00 97.56 279 LEU A C 1
ATOM 2164 O O . LEU A 1 279 ? 9.770 -8.408 -3.733 1.00 97.56 279 LEU A O 1
ATOM 2168 N N . ALA A 1 280 ? 8.579 -10.294 -4.009 1.00 97.81 280 ALA A N 1
ATOM 2169 C CA . ALA A 1 280 ? 9.517 -10.882 -4.964 1.00 97.81 280 ALA A CA 1
ATOM 2170 C C . ALA A 1 280 ? 9.610 -10.050 -6.259 1.00 97.81 280 ALA A C 1
ATOM 2172 O O . ALA A 1 280 ? 10.705 -9.789 -6.758 1.00 97.81 280 ALA A O 1
ATOM 2173 N N . SER A 1 281 ? 8.478 -9.535 -6.749 1.00 98.25 281 SER A N 1
ATOM 2174 C CA . SER A 1 281 ? 8.438 -8.656 -7.927 1.00 98.25 281 SER A CA 1
ATOM 2175 C C . SER A 1 281 ? 9.141 -7.311 -7.686 1.00 98.25 281 SER A C 1
ATOM 2177 O O . SER A 1 281 ? 9.778 -6.765 -8.586 1.00 98.25 281 SER A O 1
ATOM 2179 N N . LEU A 1 282 ? 9.050 -6.757 -6.473 1.00 98.12 282 LEU A N 1
ATOM 2180 C CA . LEU A 1 282 ? 9.772 -5.544 -6.076 1.00 98.12 282 LEU A CA 1
ATOM 2181 C C . LEU A 1 282 ? 11.277 -5.787 -5.954 1.00 98.12 282 LEU A C 1
ATOM 2183 O O . LEU A 1 282 ? 12.059 -4.963 -6.426 1.00 98.12 282 LEU A O 1
ATOM 2187 N N . ALA A 1 283 ? 11.681 -6.928 -5.386 1.00 97.94 283 ALA A N 1
ATOM 2188 C CA . ALA A 1 283 ? 13.083 -7.332 -5.343 1.00 97.94 283 ALA A CA 1
ATOM 2189 C C . ALA A 1 283 ? 13.673 -7.416 -6.758 1.00 97.94 283 ALA A C 1
ATOM 2191 O O . ALA A 1 283 ? 14.755 -6.884 -6.994 1.00 97.94 283 ALA A O 1
ATOM 2192 N N . ALA A 1 284 ? 12.939 -7.995 -7.716 1.00 98.06 284 ALA A N 1
ATOM 2193 C CA . ALA A 1 284 ? 13.377 -8.074 -9.108 1.00 98.06 284 ALA A CA 1
ATOM 2194 C C . ALA A 1 284 ? 13.681 -6.692 -9.703 1.00 98.06 284 ALA A C 1
ATOM 2196 O O . ALA A 1 284 ? 14.768 -6.479 -10.237 1.00 98.06 284 ALA A O 1
ATOM 2197 N N . ARG A 1 285 ? 12.765 -5.727 -9.543 1.00 96.75 285 ARG A N 1
ATOM 2198 C CA . ARG A 1 285 ? 12.953 -4.346 -10.028 1.00 96.75 285 ARG A CA 1
ATOM 2199 C C . ARG A 1 285 ? 14.129 -3.653 -9.343 1.00 96.75 285 ARG A C 1
ATOM 2201 O O . ARG A 1 285 ? 14.915 -2.976 -10.002 1.00 96.75 285 ARG A O 1
ATOM 2208 N N . ALA A 1 286 ? 14.275 -3.834 -8.031 1.00 96.75 286 ALA A N 1
ATOM 2209 C CA . ALA A 1 286 ? 15.385 -3.252 -7.287 1.00 96.75 286 ALA A CA 1
ATOM 2210 C C . ALA A 1 286 ? 16.743 -3.801 -7.759 1.00 96.75 286 ALA A C 1
ATOM 2212 O O . ALA A 1 286 ? 17.659 -3.018 -8.000 1.00 96.75 286 ALA A O 1
ATOM 2213 N N . HIS A 1 287 ? 16.864 -5.119 -7.956 1.00 97.56 287 HIS A N 1
ATOM 2214 C CA . HIS A 1 287 ? 18.087 -5.747 -8.468 1.00 97.56 287 HIS A CA 1
ATOM 2215 C C . HIS A 1 287 ? 18.388 -5.363 -9.919 1.00 97.56 287 HIS A C 1
ATOM 2217 O O . HIS A 1 287 ? 19.536 -5.055 -10.235 1.00 97.56 287 HIS A O 1
ATOM 2223 N N . ALA A 1 288 ? 17.366 -5.279 -10.774 1.00 95.81 288 ALA A N 1
ATOM 2224 C CA . ALA A 1 288 ? 17.511 -4.790 -12.143 1.00 95.81 288 ALA A CA 1
ATOM 2225 C C . ALA A 1 288 ? 18.083 -3.362 -12.175 1.00 95.81 288 ALA A C 1
ATOM 2227 O O . ALA A 1 288 ? 19.038 -3.090 -12.899 1.00 95.81 288 ALA A O 1
ATOM 2228 N N . MET A 1 289 ? 17.578 -2.466 -11.318 1.00 93.44 289 MET A N 1
ATOM 2229 C CA . MET A 1 289 ? 18.092 -1.095 -11.202 1.00 93.44 289 MET A CA 1
ATOM 2230 C C . MET A 1 289 ? 19.520 -1.023 -10.630 1.00 93.44 289 MET A C 1
ATOM 2232 O O . MET A 1 289 ? 20.235 -0.058 -10.893 1.00 93.44 289 MET A O 1
ATOM 2236 N N . LEU A 1 290 ? 19.958 -2.038 -9.876 1.00 96.06 290 LEU A N 1
ATOM 2237 C CA . LEU A 1 290 ? 21.350 -2.187 -9.423 1.00 96.06 290 LEU A CA 1
ATOM 2238 C C . LEU A 1 290 ? 22.279 -2.780 -10.497 1.00 96.06 290 LEU A C 1
ATOM 2240 O O . LEU A 1 290 ? 23.488 -2.816 -10.280 1.00 96.06 290 LEU A O 1
ATOM 2244 N N . GLY A 1 291 ? 21.744 -3.240 -11.633 1.00 95.44 291 GLY A N 1
ATOM 2245 C CA . GLY A 1 291 ? 22.502 -3.947 -12.669 1.00 95.44 291 GLY A CA 1
ATOM 2246 C C . GLY A 1 291 ? 22.795 -5.416 -12.341 1.00 95.44 291 GLY A C 1
ATOM 2247 O O . GLY A 1 291 ? 23.594 -6.046 -13.031 1.00 95.44 291 GLY A O 1
ATOM 2248 N N . ASP A 1 292 ? 22.157 -5.977 -11.311 1.00 96.75 292 ASP A N 1
ATOM 2249 C CA . ASP A 1 292 ? 22.312 -7.379 -10.919 1.00 96.75 292 ASP A CA 1
ATOM 2250 C C . ASP A 1 292 ? 21.272 -8.253 -11.639 1.00 96.75 292 ASP A C 1
ATOM 2252 O O . ASP A 1 292 ? 20.195 -8.567 -11.120 1.00 96.75 292 ASP A O 1
ATOM 2256 N N . ALA A 1 293 ? 21.589 -8.611 -12.885 1.00 96.06 293 ALA A N 1
ATOM 2257 C CA . ALA A 1 293 ? 20.691 -9.371 -13.751 1.00 96.06 293 ALA A CA 1
ATOM 2258 C C . ALA A 1 293 ? 20.411 -10.796 -13.235 1.00 96.06 293 ALA A C 1
ATOM 2260 O O . ALA A 1 293 ? 19.326 -11.331 -13.471 1.00 96.06 293 ALA A O 1
ATOM 2261 N N . ASP A 1 294 ? 21.365 -11.424 -12.540 1.00 97.38 294 ASP A N 1
ATOM 2262 C CA . ASP A 1 294 ? 21.175 -12.761 -11.968 1.00 97.38 294 ASP A CA 1
ATOM 2263 C C . ASP A 1 294 ? 20.201 -12.716 -10.786 1.00 97.38 294 ASP A C 1
ATOM 2265 O O . ASP A 1 294 ? 19.241 -13.495 -10.760 1.00 97.38 294 ASP A O 1
ATOM 2269 N N . ALA A 1 295 ? 20.375 -11.767 -9.858 1.00 97.00 295 ALA A N 1
ATOM 2270 C CA . ALA A 1 295 ? 19.452 -11.592 -8.739 1.00 97.00 295 ALA A CA 1
ATOM 2271 C C . ALA A 1 295 ? 18.055 -11.147 -9.200 1.00 97.00 295 ALA A C 1
ATOM 2273 O O . ALA A 1 295 ? 17.052 -11.596 -8.639 1.00 97.00 295 ALA A O 1
ATOM 2274 N N . ALA A 1 296 ? 17.965 -10.322 -10.249 1.00 97.50 296 ALA A N 1
ATOM 2275 C CA . ALA A 1 296 ? 16.688 -9.942 -10.851 1.00 97.50 296 ALA A CA 1
ATOM 2276 C C . ALA A 1 296 ? 15.948 -11.162 -11.428 1.00 97.50 296 ALA A C 1
ATOM 2278 O O . ALA A 1 296 ? 14.784 -11.390 -11.091 1.00 97.50 296 ALA A O 1
ATOM 2279 N N . ARG A 1 297 ? 16.633 -11.998 -12.226 1.00 98.00 297 ARG A N 1
ATOM 2280 C CA . ARG A 1 297 ? 16.065 -13.244 -12.779 1.00 98.00 297 ARG A CA 1
ATOM 2281 C C . ARG A 1 297 ? 15.628 -14.218 -11.689 1.00 98.00 297 ARG A C 1
ATOM 2283 O O . ARG A 1 297 ? 14.571 -14.834 -11.808 1.00 98.00 297 ARG A O 1
ATOM 2290 N N . GLU A 1 298 ? 16.409 -14.348 -10.622 1.00 97.69 298 GLU A N 1
ATOM 2291 C CA . GLU A 1 298 ? 16.040 -15.190 -9.485 1.00 97.69 298 GLU A CA 1
ATOM 2292 C C . GLU A 1 298 ? 14.808 -14.656 -8.746 1.00 97.69 298 GLU A C 1
ATOM 2294 O O . GLU A 1 298 ? 13.897 -15.412 -8.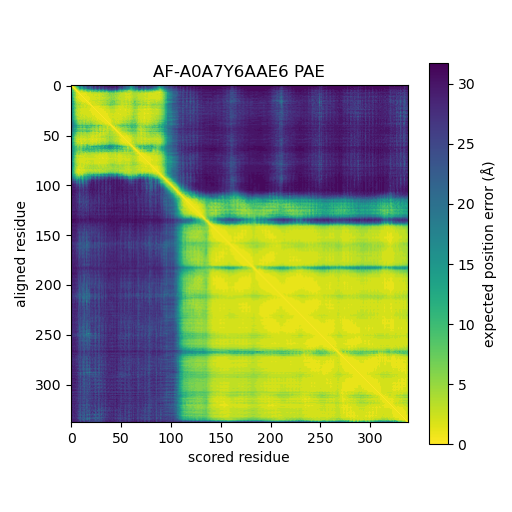418 1.00 97.69 298 GLU A O 1
ATOM 2299 N N . ALA A 1 299 ? 14.721 -13.344 -8.529 1.00 97.62 299 ALA A N 1
ATOM 2300 C CA . ALA A 1 299 ? 13.549 -12.731 -7.918 1.00 97.62 299 ALA A CA 1
ATOM 2301 C C . ALA A 1 299 ? 12.277 -12.883 -8.777 1.00 97.62 299 ALA A C 1
ATOM 2303 O O . ALA A 1 299 ? 11.206 -13.114 -8.217 1.00 97.62 299 ALA A O 1
ATOM 2304 N N . ILE A 1 300 ? 12.387 -12.841 -10.113 1.00 98.12 300 ILE A N 1
ATOM 2305 C CA . ILE A 1 300 ? 11.271 -13.150 -11.029 1.00 98.12 300 ILE A CA 1
ATOM 2306 C C . ILE A 1 300 ? 10.814 -14.602 -10.850 1.00 98.12 300 ILE A C 1
ATOM 2308 O O . ILE A 1 300 ? 9.625 -14.835 -10.639 1.00 98.12 300 ILE A O 1
ATOM 2312 N N . ARG A 1 301 ? 11.744 -15.571 -10.841 1.00 98.00 301 ARG A N 1
ATOM 2313 C CA . ARG A 1 301 ? 11.409 -16.986 -10.590 1.00 98.00 301 ARG A CA 1
ATOM 2314 C C . ARG A 1 301 ? 10.715 -17.184 -9.246 1.00 98.00 301 ARG A C 1
ATOM 2316 O O . ARG A 1 301 ? 9.724 -17.903 -9.179 1.00 98.00 301 ARG A O 1
ATOM 2323 N N . ARG A 1 302 ? 11.192 -16.518 -8.189 1.00 96.69 302 ARG A N 1
ATOM 2324 C CA . ARG A 1 302 ? 10.530 -16.541 -6.875 1.00 96.69 302 ARG A CA 1
ATOM 2325 C C . ARG A 1 302 ? 9.122 -15.953 -6.927 1.00 96.69 302 ARG A C 1
ATOM 2327 O O . ARG A 1 302 ? 8.238 -16.488 -6.272 1.00 96.69 302 ARG A O 1
ATOM 2334 N N . ALA A 1 303 ? 8.897 -14.883 -7.691 1.00 97.62 303 ALA A N 1
ATOM 2335 C CA . ALA A 1 303 ? 7.566 -14.301 -7.852 1.00 97.62 303 ALA A CA 1
ATOM 2336 C C . ALA A 1 303 ? 6.607 -15.247 -8.594 1.00 97.62 303 ALA A C 1
ATOM 2338 O O . ALA A 1 303 ? 5.432 -15.323 -8.239 1.00 97.62 303 ALA A O 1
ATOM 2339 N N . ASP A 1 304 ? 7.080 -15.965 -9.615 1.00 97.94 304 ASP A N 1
ATOM 2340 C CA . ASP A 1 304 ? 6.280 -16.983 -10.306 1.00 97.94 304 ASP A CA 1
ATOM 2341 C C . ASP A 1 304 ? 5.986 -18.185 -9.398 1.00 97.94 304 ASP A C 1
ATOM 2343 O O . ASP A 1 304 ? 4.826 -18.549 -9.246 1.00 97.94 304 ASP A O 1
ATOM 2347 N N . ALA A 1 305 ? 6.987 -18.716 -8.692 1.00 96.62 305 ALA A N 1
ATOM 2348 C CA . ALA A 1 305 ? 6.779 -19.812 -7.745 1.00 96.62 305 ALA A CA 1
ATOM 2349 C C . ALA A 1 305 ? 5.811 -19.430 -6.610 1.00 96.62 305 ALA A C 1
ATOM 2351 O O . ALA A 1 305 ? 4.916 -20.200 -6.279 1.00 96.62 305 ALA A O 1
ATOM 2352 N N . ALA A 1 306 ? 5.948 -18.221 -6.051 1.00 96.19 306 ALA A N 1
ATOM 2353 C CA . ALA A 1 306 ? 5.020 -17.715 -5.043 1.00 96.19 306 ALA A CA 1
ATOM 2354 C C . ALA A 1 306 ? 3.594 -17.595 -5.598 1.00 96.19 306 ALA A C 1
ATOM 2356 O O . ALA A 1 306 ? 2.643 -17.863 -4.874 1.00 96.19 306 ALA A O 1
ATOM 2357 N N . ARG A 1 307 ? 3.438 -17.221 -6.880 1.00 97.25 307 ARG A N 1
ATOM 2358 C CA . ARG A 1 307 ? 2.127 -17.111 -7.539 1.00 97.25 307 ARG A CA 1
ATOM 2359 C C . ARG A 1 307 ? 1.416 -18.457 -7.615 1.00 97.25 307 ARG A C 1
ATOM 2361 O O . ARG A 1 307 ? 0.207 -18.491 -7.403 1.00 97.25 307 ARG A O 1
ATOM 2368 N N . ASP A 1 308 ? 2.149 -19.519 -7.927 1.00 97.12 308 ASP A N 1
ATOM 2369 C CA . ASP A 1 308 ? 1.593 -20.867 -8.082 1.00 97.12 308 ASP A CA 1
ATOM 2370 C C . ASP A 1 308 ? 1.070 -21.446 -6.758 1.00 97.12 308 ASP A C 1
ATOM 2372 O O . ASP A 1 308 ? 0.244 -22.354 -6.763 1.00 97.12 308 ASP A O 1
ATOM 2376 N N . THR A 1 309 ? 1.517 -20.895 -5.626 1.00 95.44 309 THR A N 1
ATOM 2377 C CA . THR A 1 309 ? 1.106 -21.299 -4.276 1.00 95.44 309 THR A CA 1
ATOM 2378 C C . THR A 1 309 ? 0.232 -20.260 -3.579 1.00 95.44 309 THR A C 1
ATOM 2380 O O . THR A 1 309 ? 0.159 -20.282 -2.351 1.00 95.44 309 THR A O 1
ATOM 2383 N N . VAL A 1 310 ? -0.351 -19.302 -4.316 1.00 96.94 310 VAL A N 1
ATOM 2384 C CA . VAL A 1 310 ? -1.175 -18.262 -3.690 1.00 96.94 310 VAL A CA 1
ATOM 2385 C C . VAL A 1 310 ? -2.452 -18.861 -3.119 1.00 96.94 310 VAL A C 1
ATOM 2387 O O . VAL A 1 310 ? -3.267 -19.415 -3.855 1.00 96.94 310 VAL A O 1
ATOM 2390 N N . GLU A 1 311 ? -2.656 -18.630 -1.830 1.00 95.62 311 GLU A N 1
ATOM 2391 C CA . GLU A 1 311 ? -3.922 -18.814 -1.127 1.00 95.62 311 GLU A CA 1
ATOM 2392 C C . GLU A 1 311 ? -4.285 -17.450 -0.522 1.00 95.62 311 GLU A C 1
ATOM 2394 O O . GLU A 1 311 ? -3.480 -16.929 0.255 1.00 95.62 311 GLU A O 1
ATOM 2399 N N . PRO A 1 312 ? -5.416 -16.823 -0.920 1.00 93.06 312 PRO A N 1
ATOM 2400 C CA . PRO A 1 312 ? -5.815 -15.524 -0.382 1.00 93.06 312 PRO A CA 1
ATOM 2401 C C . PRO A 1 312 ? -5.877 -15.548 1.146 1.00 93.06 312 PRO A C 1
ATOM 2403 O O . PRO A 1 312 ? -6.506 -16.438 1.719 1.00 93.06 312 PRO A O 1
ATOM 2406 N N . ASP A 1 313 ? -5.213 -14.584 1.781 1.00 94.38 313 ASP A N 1
ATOM 2407 C CA . ASP A 1 313 ? -5.218 -14.396 3.232 1.00 94.38 313 ASP A CA 1
ATOM 2408 C C . ASP A 1 313 ? -6.175 -13.275 3.674 1.00 94.38 313 ASP A C 1
ATOM 2410 O O . ASP A 1 313 ? -6.828 -12.624 2.859 1.00 94.38 313 ASP A O 1
ATOM 2414 N N . ASP A 1 314 ? -6.246 -13.050 4.984 1.00 93.12 314 ASP A N 1
ATOM 2415 C CA . ASP A 1 314 ? -7.054 -12.006 5.624 1.00 93.12 314 ASP A CA 1
ATOM 2416 C C . ASP A 1 314 ? -6.749 -10.585 5.116 1.00 93.12 314 ASP A C 1
ATOM 2418 O O . ASP A 1 314 ? -7.628 -9.723 5.102 1.00 93.12 314 ASP A O 1
ATOM 2422 N N . LEU A 1 315 ? -5.525 -10.320 4.652 1.00 95.75 315 LEU A N 1
ATOM 2423 C CA . LEU A 1 315 ? -5.187 -9.051 4.015 1.00 95.75 315 LEU A CA 1
ATOM 2424 C C . LEU A 1 315 ? -5.707 -8.984 2.572 1.00 95.75 315 LEU A C 1
ATOM 2426 O O . LEU A 1 315 ? -6.193 -7.934 2.144 1.00 95.75 315 LEU A O 1
ATOM 2430 N N . ASP A 1 316 ? -5.603 -10.083 1.822 1.00 96.44 316 ASP A N 1
ATOM 2431 C CA . ASP A 1 316 ? -6.132 -10.188 0.461 1.00 96.44 316 ASP A CA 1
ATOM 2432 C C . ASP A 1 316 ? -7.671 -10.070 0.421 1.00 96.44 316 ASP A C 1
ATOM 2434 O O . ASP A 1 316 ? -8.207 -9.595 -0.585 1.00 96.44 316 ASP A O 1
ATOM 2438 N N . GLU A 1 317 ? -8.382 -10.435 1.498 1.00 95.12 317 GLU A N 1
ATOM 2439 C CA . GLU A 1 317 ? -9.847 -10.306 1.623 1.00 95.12 317 GLU A CA 1
ATOM 2440 C C . GLU A 1 317 ? -10.351 -8.862 1.451 1.00 95.12 317 GLU A C 1
ATOM 2442 O O . GLU A 1 317 ? -11.420 -8.650 0.877 1.00 95.12 317 GLU A O 1
ATOM 2447 N N . TYR A 1 318 ? -9.563 -7.856 1.848 1.00 95.00 318 TYR A N 1
ATOM 2448 C CA . TYR A 1 318 ? -9.899 -6.442 1.618 1.00 95.00 318 TYR A CA 1
ATOM 2449 C C . TYR A 1 318 ? -9.825 -6.031 0.136 1.00 95.00 318 TYR A C 1
ATOM 2451 O O . TYR A 1 318 ? -10.337 -4.979 -0.251 1.00 95.00 318 TYR A O 1
ATOM 2459 N N . GLY A 1 319 ? -9.172 -6.829 -0.712 1.00 94.00 319 GLY A N 1
ATOM 2460 C CA . GLY A 1 319 ? -9.149 -6.608 -2.150 1.00 94.00 319 GLY A CA 1
ATOM 2461 C C . GLY A 1 319 ? -8.360 -5.373 -2.606 1.00 94.00 319 GLY A C 1
ATOM 2462 O O . GLY A 1 319 ? -7.471 -4.841 -1.934 1.00 94.00 319 GLY A O 1
ATOM 2463 N N . GLY A 1 320 ? -8.656 -4.939 -3.834 1.00 94.62 320 GLY A N 1
ATOM 2464 C CA . GLY A 1 320 ? -8.138 -3.703 -4.423 1.00 94.62 320 GLY A CA 1
ATOM 2465 C C . GLY A 1 320 ? -6.626 -3.509 -4.284 1.00 94.62 320 GLY A C 1
ATOM 2466 O O . GLY A 1 320 ? -5.836 -4.340 -4.739 1.00 94.62 320 GLY A O 1
ATOM 2467 N N . ILE A 1 321 ? -6.218 -2.387 -3.685 1.00 95.00 321 ILE A N 1
ATOM 2468 C CA . ILE A 1 321 ? -4.805 -2.013 -3.485 1.00 95.00 321 ILE A CA 1
ATOM 2469 C C . ILE A 1 321 ? -4.004 -3.016 -2.634 1.00 95.00 321 ILE A C 1
ATOM 2471 O O . ILE A 1 321 ? -2.777 -3.082 -2.775 1.00 95.00 321 ILE A O 1
ATOM 2475 N N . LEU A 1 322 ? -4.669 -3.782 -1.768 1.00 97.31 322 LEU A N 1
ATOM 2476 C CA . LEU A 1 322 ? -4.022 -4.738 -0.867 1.00 97.31 322 LEU A CA 1
ATOM 2477 C C . LEU A 1 322 ? -3.668 -6.052 -1.567 1.00 97.31 322 LEU A C 1
ATOM 2479 O O . LEU A 1 322 ? -2.797 -6.776 -1.096 1.00 97.31 322 LEU A O 1
ATOM 2483 N N . THR A 1 323 ? -4.227 -6.285 -2.756 1.00 96.44 323 THR A N 1
ATOM 2484 C CA . THR A 1 323 ? -3.901 -7.444 -3.589 1.00 96.44 323 THR A CA 1
ATOM 2485 C C . THR A 1 323 ? -2.865 -7.125 -4.667 1.00 96.44 323 THR A C 1
ATOM 2487 O O . THR A 1 323 ? -2.695 -5.989 -5.129 1.00 96.44 323 THR A O 1
ATOM 2490 N N . PHE A 1 324 ? -2.183 -8.164 -5.146 1.00 96.62 324 PHE A N 1
ATOM 2491 C CA . PHE A 1 324 ? -1.264 -8.071 -6.274 1.00 96.62 324 PHE A CA 1
ATOM 2492 C C . PHE A 1 324 ? -1.703 -8.980 -7.430 1.00 96.62 324 PHE A C 1
ATOM 2494 O O . PHE A 1 324 ? -1.421 -10.182 -7.411 1.00 96.62 324 PHE A O 1
ATOM 2501 N N . PRO A 1 325 ? -2.373 -8.442 -8.467 1.00 94.12 325 PRO A N 1
ATOM 2502 C CA . PRO A 1 325 ? -2.935 -9.249 -9.548 1.00 94.12 325 PRO A CA 1
ATOM 2503 C C . PRO A 1 325 ? -1.890 -9.629 -10.613 1.00 94.12 325 PRO A C 1
ATOM 2505 O O . PRO A 1 325 ? -0.902 -8.920 -10.834 1.00 94.12 325 PRO A O 1
ATOM 2508 N N . ARG A 1 326 ? -2.134 -10.733 -11.338 1.00 94.56 326 ARG A N 1
ATOM 2509 C CA . ARG A 1 326 ? -1.213 -11.275 -12.362 1.00 94.56 326 ARG A CA 1
ATOM 2510 C C . ARG A 1 326 ? -0.802 -10.258 -13.443 1.00 94.56 326 ARG A C 1
ATOM 2512 O O . ARG A 1 326 ? 0.390 -10.209 -13.740 1.00 94.56 326 ARG A O 1
ATOM 2519 N N . PRO A 1 327 ? -1.687 -9.399 -13.993 1.00 93.94 327 PRO A N 1
ATOM 2520 C CA . PRO A 1 327 ? -1.266 -8.384 -14.962 1.00 93.94 327 PRO A CA 1
ATOM 2521 C C . PRO A 1 327 ? -0.190 -7.435 -14.418 1.00 93.94 327 PRO A C 1
ATOM 2523 O O . PRO A 1 327 ? 0.756 -7.095 -15.127 1.00 93.94 327 PRO A O 1
ATOM 2526 N N . ARG A 1 328 ? -0.283 -7.051 -13.138 1.00 90.19 328 ARG A N 1
ATOM 2527 C CA . ARG A 1 328 ? 0.698 -6.168 -12.496 1.00 90.19 328 ARG A CA 1
ATOM 2528 C C . ARG A 1 328 ? 2.026 -6.881 -12.242 1.00 90.19 328 ARG A C 1
ATOM 2530 O O . ARG A 1 328 ? 3.077 -6.270 -12.414 1.00 90.19 328 ARG A O 1
ATOM 2537 N N . GLN A 1 329 ? 1.987 -8.170 -11.903 1.00 95.44 329 GLN A N 1
ATOM 2538 C CA . GLN A 1 329 ? 3.186 -9.009 -11.815 1.00 95.44 329 GLN A CA 1
ATOM 2539 C C . GLN A 1 329 ? 3.932 -9.070 -13.151 1.00 95.44 329 GLN A C 1
ATOM 2541 O O . GLN A 1 329 ? 5.135 -8.831 -13.186 1.00 95.44 329 GLN A O 1
ATOM 2546 N N . LEU A 1 330 ? 3.221 -9.344 -14.250 1.00 91.31 330 LEU A N 1
ATOM 2547 C CA . LEU A 1 330 ? 3.821 -9.417 -15.585 1.00 91.31 330 LEU A CA 1
ATOM 2548 C C . LEU A 1 330 ? 4.439 -8.078 -16.004 1.00 91.31 330 LEU A C 1
ATOM 2550 O O . LEU A 1 330 ? 5.535 -8.057 -16.556 1.00 91.31 330 LEU A O 1
ATOM 2554 N N . TYR A 1 331 ? 3.778 -6.961 -15.682 1.00 91.75 331 TYR A N 1
ATOM 2555 C CA . TYR A 1 331 ? 4.340 -5.625 -15.883 1.00 91.75 331 TYR A CA 1
ATOM 2556 C C . TYR A 1 331 ? 5.666 -5.432 -15.121 1.00 91.75 331 TYR A C 1
ATOM 2558 O O . TYR A 1 331 ? 6.639 -4.959 -15.703 1.00 91.75 331 TYR A O 1
ATOM 2566 N N . TYR A 1 332 ? 5.742 -5.854 -13.851 1.00 92.50 332 TYR A N 1
ATOM 2567 C CA . TYR A 1 332 ? 6.962 -5.728 -13.036 1.00 92.50 332 TYR A CA 1
ATOM 2568 C C . TYR A 1 332 ? 8.087 -6.626 -13.563 1.00 92.50 332 TYR A C 1
ATOM 2570 O O . TYR A 1 332 ? 9.238 -6.200 -13.599 1.00 92.50 332 TYR A O 1
ATOM 2578 N N . ALA A 1 333 ? 7.758 -7.848 -13.990 1.00 90.25 333 ALA A N 1
ATOM 2579 C CA . ALA A 1 333 ? 8.723 -8.770 -14.581 1.00 90.25 333 ALA A CA 1
ATOM 2580 C C . ALA A 1 333 ? 9.298 -8.222 -15.895 1.00 90.25 333 ALA A C 1
ATOM 2582 O O . ALA A 1 333 ? 10.508 -8.280 -16.101 1.00 90.25 333 ALA A O 1
ATOM 2583 N N . ALA A 1 334 ? 8.456 -7.634 -16.751 1.00 90.56 334 ALA A N 1
ATOM 2584 C CA . ALA A 1 334 ? 8.896 -7.014 -17.998 1.00 90.56 334 ALA A CA 1
ATOM 2585 C C . ALA A 1 334 ? 9.845 -5.828 -17.755 1.00 90.56 334 ALA A C 1
ATOM 2587 O O . ALA A 1 334 ? 10.856 -5.717 -18.437 1.00 90.56 334 ALA A O 1
ATOM 2588 N N . GLU A 1 335 ? 9.562 -4.975 -16.766 1.00 86.38 335 GLU A N 1
ATOM 2589 C CA . GLU A 1 335 ? 10.446 -3.858 -16.393 1.00 86.38 335 GLU A CA 1
ATOM 2590 C C . GLU A 1 335 ? 11.779 -4.337 -15.793 1.00 86.38 335 GLU A C 1
ATOM 2592 O O . GLU A 1 335 ? 12.811 -3.707 -16.002 1.00 86.38 335 GLU A O 1
ATOM 2597 N N . ALA A 1 336 ? 11.765 -5.449 -15.054 1.00 89.44 336 ALA A N 1
ATOM 2598 C CA . ALA A 1 336 ? 12.954 -6.018 -14.420 1.00 89.44 336 ALA A CA 1
ATOM 2599 C C . ALA A 1 336 ? 13.786 -6.926 -15.344 1.00 89.44 336 ALA A C 1
ATOM 2601 O O . ALA A 1 336 ? 14.851 -7.395 -14.939 1.00 89.44 336 ALA A O 1
ATOM 2602 N N . THR A 1 337 ? 13.309 -7.207 -16.559 1.00 84.31 337 THR A N 1
ATOM 2603 C CA . THR A 1 337 ? 14.057 -7.994 -17.542 1.00 84.31 337 THR A CA 1
ATOM 2604 C C . THR A 1 337 ? 15.071 -7.074 -18.221 1.00 84.31 337 THR A C 1
ATOM 2606 O O . THR A 1 337 ? 14.698 -6.248 -19.053 1.00 84.31 337 THR A O 1
ATOM 2609 N N . VAL A 1 338 ? 16.337 -7.197 -17.812 1.00 62.59 338 VAL A N 1
ATOM 2610 C CA . VAL A 1 338 ? 17.493 -6.435 -18.324 1.00 62.59 338 VAL A CA 1
ATOM 2611 C C . VAL A 1 338 ? 18.244 -7.228 -19.381 1.00 62.59 338 VAL A C 1
ATOM 2613 O O . VAL A 1 338 ? 18.437 -8.448 -19.160 1.00 62.59 338 VAL A O 1
#

Radius of gyration: 23.59 Å; Cα contacts (8 Å, |Δi|>4): 423; chains: 1; bounding box: 50×60×72 Å

Sequence (338 aa):
MSDTSAPTLLRVLVTRRHWQVYETFRHQYERAAESIAQREGDRRLRGLSVSKRQFERWYGGELKTRPYPDQCRVLEAMFGRPVDELLAPAPPPGGRPGADTTDSDAWGDPGMGDRERQVAMAARRAFRFGATAEGSTVGPETLGQLHDEIGRLADEYPRVPLTALLGDLVDVQDTAFRILEDGRVRPAQAQELYLLAGIASGILAKASHDLGDSRSAMTQARTAYVSADNAEHQSLRAWVRGLQSLITYWAGRPQDAAHYAGLGSVQTQGLHGTATVWLASLAARAHAMLGDADAAREAIRRADAARDTVEPDDLDEYGGILTFPRPRQLYYAAEATV

Foldseek 3Di:
DDDPQFFFLLLVVCVLVVVLDQVSVFVLLQVLLVVCCVVVVDPVSHVDTDDPVRSCCLNVLVDPDDDDPSSQSSSCSSPVDGSVNRSDRDDDVPDDDDDDDDDDDPPDDPVVVVVVVVVVVVVLVVLLCLLVVVPLERDPVNLVVLLVLLLVLQACVVPPPVVVNVVSLVSSLVSLVVSVVVVSYDLLVLLSSLQSNLSSLQSVLVVCVSVVNLPSSVVSLVSSCVSCVSNVPLLSNLLSLLSQLVSCLVVVNLVSNLVSLVVSCVSCVVPLAQSQLSSLLSNLLSCLSVVNQVSNVVSLVSSVVSVVRHDHDPQCVSPHNSHDDPVNSVVSNVNSND

Secondary structure (DSSP, 8-state):
----PPPBHHHHHHHHTT--SHHHHHHHHHHHHHHHHHHH--GGGTT----HHHHHHHHHT--SSPPPHHHHHHHHHHHTS-HHHHHSBPPPTT--------SS-TT--HHHHHHHHHHHHHHHHHHHHHHHHTTTS--HHHHHHHHHHHHHHHHHTTTS-HHHHHHHHHHHHHHHHHHHHH--S-HHHHHHHHHHHHHHHHHHHHHHHHTT-HHHHHHHHHHHHHHHHHTT-HHHHHHHHHHHHHHHHHTT-HHHHHHHHHHHHHHTTT--SHHHHHHHHHHHHHHHHTT-HHHHHHHHHHHHHHHHT----TTGGG-GGGS--HHHHHHHHHHH--

pLDDT: mean 82.53, std 17.28, range [27.75, 98.81]

Mean predicted aligned error: 15.1 Å

Nearest PDB structures (foldseek):
  4i1a-assembly3_A  TM=6.541E-01  e=1.944E-02  Bacillus subtilis subsp. subtilis str. 168
  3q15-assembly2_B-3  TM=6.219E-01  e=6.990E-02  Bacillus subtilis
  8rot-assembly1_B  TM=6.103E-01  e=1.865E-01  Myxococcus xanthus
  3q15-assembly1_A-2  TM=4.332E-01  e=3.847E-02  Bacillus subtilis
  8rw5-assembly1_B  TM=5.387E-01  e=2.737E-01  Myxococcus xanthus

Solvent-accessible surface area (backbone atoms only — not comparable to full-atom values): 17897 Å² total; per-residue (Å²): 142,82,81,86,74,66,60,22,32,41,33,54,50,33,51,75,70,68,32,72,49,63,70,57,34,36,54,56,46,32,53,38,18,40,51,49,19,65,76,70,67,42,71,83,32,54,86,39,73,69,54,68,74,57,50,52,35,58,57,70,58,71,65,92,64,83,72,58,71,72,56,36,53,33,51,19,67,68,70,75,45,58,54,70,61,34,66,30,66,41,66,61,98,89,52,88,78,82,82,78,84,78,88,86,75,95,80,71,61,76,65,50,64,53,47,51,50,51,51,51,53,47,49,54,49,51,51,57,44,50,66,60,70,51,52,82,47,73,46,73,64,54,54,50,52,52,50,53,50,50,32,50,52,28,44,41,53,82,77,47,65,63,84,75,46,51,62,57,46,49,53,52,30,55,50,37,48,53,56,61,72,67,61,43,57,56,73,72,58,44,24,52,40,22,40,54,30,12,51,36,24,35,53,49,12,52,50,27,40,76,72,66,36,54,66,60,11,50,52,27,25,50,51,13,35,54,22,13,55,68,30,71,35,57,65,54,37,24,40,30,22,32,50,49,12,53,47,28,41,78,68,74,33,33,70,56,7,31,48,29,13,49,56,20,59,66,61,39,72,92,61,34,29,39,40,54,26,45,22,24,35,46,28,7,38,18,25,32,74,68,70,36,56,67,59,7,53,49,20,42,52,50,18,52,56,41,54,79,57,55,46,83,37,83,60,38,70,39,28,46,68,58,38,57,55,69,73,60,51,52,54,38,46,58,73,18,61,121